Protein AF-A0A7D4SME4-F1 (afdb_monomer)

Sequence (183 aa):
MAEAVVKLSPGTEFLFRQMEKKERQNEEARRLHHESTQDVELDLVEGFFRQIKTQNIFIQTVGINGKAESTILSKAIFSMNKVVKVYYSTSFDEDNTGFIRVRSDNQLQQIVIERMHGYRPQPEVLYQSADQCHIVRWMIKWLMPRIDWRKTKLANLDLYRLFSEKREKDALQKKLEEAEVEG

Radius of gyration: 27.94 Å; Cα contacts (8 Å, |Δi|>4): 246; chains: 1; bounding box: 88×39×72 Å

Foldseek 3Di:
DDDPPPDDDPVRVVVVVVVVVVVVVVVVVVVVVVLLPDAQDQCLVVVVLVQQLPWQWWFFAQDQVRDTDTHGQVVQWDDDDQKIWGWRYDHPAQQATKIWIWHQDSNVCKIWIFIFHGDVGDTDTPDIGSDSVVVVVVVCVVRVVGTPPVRDDLVRTPVSVVVVVVVVVVVVVVVVVVVVVVD

pLDDT: mean 86.54, std 10.98, range [42.41, 97.56]

Nearest PDB structures (foldseek):
  4xrt-assembly1_A  TM=2.319E-01  e=8.006E-02  Streptomyces steffisburgensis
  2gop-assembly1_B  TM=4.507E-01  e=6.980E+00  Pyrococcus furiosus

Mean predicted aligned error: 10.83 Å

Secondary structure (DSSP, 8-state):
---------HHHHHHHHHHHHHHHHHHHHHHHHHHHT-----HHHHHHHHHHHTS--EEEEE-TTSSEEEEEHHHHEEEETTEEEEEEE--SSGGG-EEEEEEEETTTTEEEEEEEESSSPPPEEEEEES-HHHHHHHHHHHHGGGB-TTT--GGG-HHHHHHHHHHHHHHHHHHHHHHHH--

Solvent-accessible surface area (backbone atoms only — not comparable to full-atom values): 10081 Å² total; per-residue (Å²): 135,83,82,80,81,78,80,73,51,74,68,54,52,50,50,49,54,53,47,55,53,48,47,52,53,50,52,52,51,48,50,57,47,53,69,48,58,53,77,54,84,51,65,67,47,52,49,52,52,56,57,56,35,77,35,70,40,27,27,55,24,33,34,68,85,71,42,85,34,80,41,50,35,53,78,33,51,47,76,58,93,74,33,39,35,41,54,46,25,48,41,90,49,53,64,63,23,27,32,40,38,38,32,59,34,45,89,75,58,23,36,38,33,25,42,36,52,26,63,87,43,67,76,42,79,76,48,72,39,72,46,52,68,58,51,45,53,51,50,50,64,65,45,59,85,32,46,32,65,89,76,29,49,67,94,68,24,68,68,50,52,57,50,51,55,50,53,52,50,55,54,51,51,51,54,51,55,55,53,64,73,76,105

Structure (mmCIF, N/CA/C/O backbone):
data_AF-A0A7D4SME4-F1
#
_entry.id   AF-A0A7D4SME4-F1
#
loop_
_atom_site.group_PDB
_atom_site.id
_atom_site.type_symbol
_atom_site.label_atom_id
_atom_site.label_alt_id
_atom_site.label_comp_id
_atom_site.label_asym_id
_atom_site.label_entity_id
_atom_site.label_seq_id
_atom_site.pdbx_PDB_ins_code
_atom_site.Cartn_x
_atom_site.Cartn_y
_atom_site.Cartn_z
_atom_site.occupancy
_atom_site.B_iso_or_equiv
_atom_site.auth_seq_id
_atom_site.auth_comp_id
_atom_site.auth_asym_id
_atom_site.auth_atom_id
_atom_site.pdbx_PDB_model_num
ATOM 1 N N . MET A 1 1 ? -51.842 19.893 50.224 1.00 42.41 1 MET A N 1
ATOM 2 C CA . MET A 1 1 ? -52.130 19.143 48.984 1.00 42.41 1 MET A CA 1
ATOM 3 C C . MET A 1 1 ? -51.370 17.835 49.087 1.00 42.41 1 MET A C 1
ATOM 5 O O . MET A 1 1 ? -50.157 17.888 49.207 1.00 42.41 1 MET A O 1
ATOM 9 N N . ALA A 1 2 ? -52.071 16.708 49.212 1.00 45.81 2 ALA A N 1
ATOM 10 C CA . ALA A 1 2 ? -51.450 15.396 49.380 1.00 45.81 2 ALA A CA 1
ATOM 11 C C . ALA A 1 2 ? -51.223 14.767 47.999 1.00 45.81 2 ALA A C 1
ATOM 13 O O . ALA A 1 2 ? -52.181 14.606 47.244 1.00 45.81 2 ALA A O 1
ATOM 14 N N . GLU A 1 3 ? -49.971 14.450 47.668 1.00 48.72 3 GLU A N 1
ATOM 15 C CA . GLU A 1 3 ? -49.633 13.646 46.493 1.00 48.72 3 GLU A CA 1
ATOM 16 C C . GLU A 1 3 ? -50.279 12.264 46.629 1.00 48.72 3 GLU A C 1
ATOM 18 O O . GLU A 1 3 ? -50.087 11.556 47.620 1.00 48.72 3 GLU A O 1
ATOM 23 N N . ALA A 1 4 ? -51.087 11.887 45.641 1.00 55.00 4 ALA A N 1
ATOM 24 C CA . ALA A 1 4 ? -51.657 10.555 45.572 1.00 55.00 4 ALA A CA 1
ATOM 25 C C . ALA A 1 4 ? -50.526 9.551 45.314 1.00 55.00 4 ALA A C 1
ATOM 27 O O . ALA A 1 4 ? -49.969 9.497 44.219 1.00 55.00 4 ALA A O 1
ATOM 28 N N . VAL A 1 5 ? 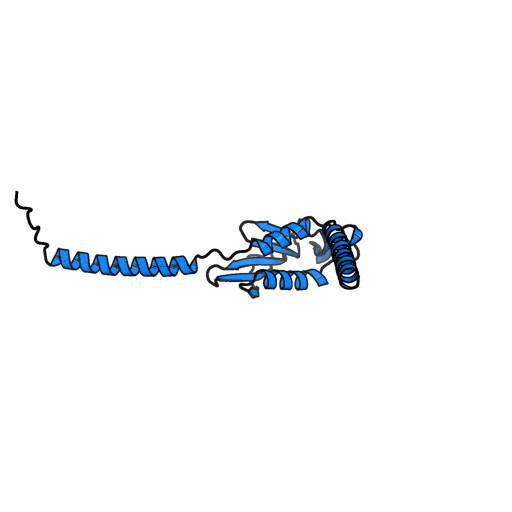-50.192 8.746 46.324 1.00 60.09 5 VAL A N 1
ATOM 29 C CA . VAL A 1 5 ? -49.279 7.609 46.176 1.00 60.09 5 VAL A CA 1
ATOM 30 C C . VAL A 1 5 ? -49.968 6.581 45.281 1.00 60.09 5 VAL A C 1
ATOM 32 O O . VAL A 1 5 ? -50.833 5.823 45.724 1.00 60.09 5 VAL A O 1
ATOM 35 N N . VAL A 1 6 ? -49.619 6.586 43.995 1.00 68.31 6 VAL A N 1
ATOM 36 C CA . VAL A 1 6 ? -50.105 5.605 43.023 1.00 68.31 6 VAL A CA 1
ATOM 37 C C . VAL A 1 6 ? -49.554 4.237 43.427 1.00 68.31 6 VAL A C 1
ATOM 39 O O . VAL A 1 6 ? -48.372 3.953 43.250 1.00 68.31 6 VAL A O 1
ATOM 42 N N . LYS A 1 7 ? -50.407 3.383 44.003 1.00 74.06 7 LYS A N 1
ATOM 43 C CA . LYS A 1 7 ? -50.057 1.984 44.272 1.00 74.06 7 LYS A CA 1
ATOM 44 C C . LYS A 1 7 ? -49.997 1.227 42.950 1.00 74.06 7 LYS A C 1
ATOM 46 O O . LYS A 1 7 ? -51.021 1.020 42.300 1.00 74.06 7 LYS A O 1
ATOM 51 N N . LEU A 1 8 ? -48.793 0.818 42.568 1.00 76.12 8 LEU A N 1
ATOM 52 C CA . LEU A 1 8 ? -48.568 -0.051 41.422 1.00 76.12 8 LEU A CA 1
ATOM 53 C C . LEU A 1 8 ? -49.175 -1.430 41.689 1.00 76.12 8 LEU A C 1
ATOM 55 O O . LEU A 1 8 ? -49.107 -1.957 42.800 1.00 76.12 8 LEU A O 1
ATOM 59 N N . SER A 1 9 ? -49.794 -2.015 40.665 1.00 85.94 9 SER A N 1
ATOM 60 C CA . SER A 1 9 ? -50.261 -3.395 40.764 1.00 85.94 9 SER A CA 1
ATOM 61 C C . SER A 1 9 ? -49.060 -4.355 40.719 1.00 85.94 9 SER A C 1
ATOM 63 O O . SER A 1 9 ? -48.069 -4.045 40.050 1.00 85.94 9 SER A O 1
ATOM 65 N N . PRO A 1 10 ? -49.145 -5.552 41.330 1.00 84.69 10 PRO A N 1
ATOM 66 C CA . PRO A 1 10 ? -48.073 -6.549 41.262 1.00 84.69 10 PRO A CA 1
ATOM 67 C C . PRO A 1 10 ? -47.665 -6.919 39.825 1.00 84.69 10 PRO A C 1
ATOM 69 O O . PRO A 1 10 ? -46.494 -7.171 39.550 1.00 84.69 10 PRO A O 1
ATOM 72 N N . GLY A 1 11 ? -48.616 -6.912 38.882 1.00 83.62 11 GLY A N 1
ATOM 73 C CA . GLY A 1 11 ? -48.333 -7.143 37.462 1.00 83.62 11 GLY A CA 1
ATOM 74 C C . GLY A 1 11 ? -47.537 -6.003 36.822 1.00 83.62 11 GLY A C 1
ATOM 75 O O . GLY A 1 11 ? -46.657 -6.247 35.999 1.00 83.62 11 GLY A O 1
ATOM 76 N N . THR A 1 12 ? -47.795 -4.763 37.243 1.00 81.31 12 THR A N 1
ATOM 77 C CA . THR A 1 12 ? -47.055 -3.579 36.790 1.00 81.31 12 THR A CA 1
ATOM 78 C C . THR A 1 12 ? -45.627 -3.578 37.341 1.00 81.31 12 THR A C 1
ATOM 80 O O . THR A 1 12 ? -44.687 -3.326 36.594 1.00 81.31 12 THR A O 1
ATOM 83 N N . GLU A 1 13 ? -45.437 -3.940 38.612 1.00 85.12 13 GLU A N 1
ATOM 84 C CA . GLU A 1 13 ? -44.098 -4.109 39.196 1.00 85.12 13 GLU A CA 1
ATOM 85 C C . GLU A 1 13 ? -43.304 -5.224 38.503 1.00 85.12 13 GLU A C 1
ATOM 87 O O . GLU A 1 13 ? -42.116 -5.064 38.219 1.00 85.12 13 GLU A O 1
ATOM 92 N N . PHE A 1 14 ? -43.952 -6.350 38.188 1.00 85.06 14 PHE A N 1
ATOM 93 C CA . PHE A 1 14 ? -43.312 -7.443 37.459 1.00 85.06 14 PHE A CA 1
ATOM 94 C C . PHE A 1 14 ? -42.886 -7.023 36.047 1.00 85.06 14 PHE A C 1
ATOM 96 O O . PHE A 1 14 ? -41.764 -7.322 35.632 1.00 85.06 14 PHE A O 1
ATOM 103 N N . LEU A 1 15 ? -43.747 -6.295 35.329 1.00 85.44 15 LEU A N 1
ATOM 104 C CA . LEU A 1 15 ? -43.426 -5.739 34.015 1.00 85.44 15 LEU A CA 1
ATOM 105 C C . LEU A 1 15 ? -42.213 -4.805 34.090 1.00 85.44 15 LEU A C 1
ATOM 107 O O . LEU A 1 15 ? -41.278 -4.974 33.309 1.00 85.44 15 LEU A O 1
ATOM 111 N N . PHE A 1 16 ? -42.186 -3.876 35.049 1.00 91.94 16 PHE A N 1
ATOM 112 C CA . PHE A 1 16 ? -41.059 -2.956 35.205 1.00 91.94 16 PHE A CA 1
ATOM 113 C C . PHE A 1 16 ? -39.757 -3.681 35.548 1.00 91.94 16 PHE A C 1
ATOM 115 O O . PHE A 1 16 ? -38.735 -3.396 34.932 1.00 91.94 16 PHE A O 1
ATOM 122 N N . ARG A 1 17 ? -39.785 -4.711 36.403 1.00 88.81 17 ARG A N 1
ATOM 123 C CA . ARG A 1 17 ? -38.593 -5.540 36.662 1.00 88.81 17 ARG A CA 1
ATOM 124 C C . ARG A 1 17 ? -38.081 -6.257 35.410 1.00 88.81 17 ARG A C 1
ATOM 126 O O . ARG A 1 17 ? -36.870 -6.387 35.229 1.00 88.81 17 ARG A O 1
ATOM 133 N N . GLN A 1 18 ? -38.974 -6.735 34.540 1.00 87.44 18 GLN A N 1
ATOM 134 C CA . GLN A 1 18 ? -38.570 -7.336 33.263 1.00 87.44 18 GLN A CA 1
ATOM 135 C C . GLN A 1 18 ? -37.999 -6.291 32.302 1.00 87.44 18 GLN A C 1
ATOM 137 O O . GLN A 1 18 ? -37.003 -6.563 31.631 1.00 87.44 18 GLN A O 1
ATOM 142 N N . MET A 1 19 ? -38.583 -5.092 32.268 1.00 86.75 19 MET A N 1
ATOM 143 C CA . MET A 1 19 ? -38.074 -3.975 31.475 1.00 86.75 19 MET A CA 1
ATOM 144 C C . MET A 1 19 ? -36.683 -3.538 31.938 1.00 86.75 19 MET A C 1
ATOM 146 O O . MET A 1 19 ? -35.786 -3.484 31.108 1.00 86.75 19 MET A O 1
ATOM 150 N N . GLU A 1 20 ? -36.458 -3.343 33.239 1.00 92.75 20 GLU A N 1
ATOM 151 C CA . GLU A 1 20 ? -35.143 -3.003 33.809 1.00 92.75 20 GLU A CA 1
ATOM 152 C C . GLU A 1 20 ? -34.086 -4.077 33.523 1.00 92.75 20 GLU A C 1
ATOM 154 O O . GLU A 1 20 ? -32.909 -3.786 33.292 1.00 92.75 20 GLU A O 1
ATOM 159 N N . LYS A 1 21 ? -34.483 -5.356 33.556 1.00 90.88 21 LYS A N 1
ATOM 160 C CA . LYS A 1 21 ? -33.596 -6.461 33.180 1.00 90.88 21 LYS A CA 1
ATOM 161 C C . LYS A 1 21 ? -33.244 -6.388 31.696 1.00 90.88 21 LYS A C 1
ATOM 163 O O . LYS A 1 21 ? -32.094 -6.629 31.333 1.00 90.88 21 LYS A O 1
ATOM 168 N N . LYS A 1 22 ? -34.215 -6.070 30.837 1.00 88.88 22 LYS A N 1
ATOM 169 C CA . LYS A 1 22 ? -34.001 -6.002 29.390 1.00 88.88 22 LYS A CA 1
ATOM 170 C C . LYS A 1 22 ? -33.222 -4.759 28.966 1.00 88.88 22 LYS A C 1
ATOM 172 O O . LYS A 1 22 ? -32.403 -4.847 28.058 1.00 88.88 22 LYS A O 1
ATOM 177 N N . GLU A 1 23 ? -33.430 -3.642 29.649 1.00 90.25 23 GLU A N 1
ATOM 178 C CA . GLU A 1 23 ? -32.662 -2.411 29.495 1.00 90.25 23 GLU A CA 1
ATOM 179 C C . GLU A 1 23 ? -31.192 -2.637 29.842 1.00 90.25 23 GLU A C 1
ATOM 181 O O . GLU A 1 23 ? -30.346 -2.384 28.991 1.00 90.25 23 GLU A O 1
ATOM 186 N N . ARG A 1 24 ? -30.888 -3.250 30.998 1.00 90.88 24 ARG A N 1
ATOM 187 C CA . ARG A 1 24 ? -29.508 -3.624 31.359 1.00 90.88 24 ARG A CA 1
ATOM 188 C C . ARG A 1 24 ? -28.846 -4.522 30.320 1.00 90.88 24 ARG A C 1
ATOM 190 O O . ARG A 1 24 ? -27.718 -4.265 29.921 1.00 90.88 24 ARG A O 1
ATOM 197 N N . GLN A 1 25 ? -29.557 -5.542 29.836 1.00 87.88 25 GLN A N 1
ATOM 198 C CA . GLN A 1 25 ? -29.048 -6.407 28.764 1.00 87.88 25 GLN A CA 1
ATOM 199 C C . GLN A 1 25 ? -28.775 -5.628 27.471 1.00 87.88 25 GLN A C 1
ATOM 201 O O . GLN A 1 25 ? -27.794 -5.899 26.784 1.00 87.88 25 GLN A O 1
ATOM 206 N N . ASN A 1 26 ? -29.636 -4.668 27.129 1.00 84.19 26 ASN A N 1
ATOM 207 C CA . ASN A 1 26 ? -29.456 -3.828 25.951 1.00 84.19 26 ASN A CA 1
ATOM 208 C C . ASN A 1 26 ? -28.305 -2.830 26.127 1.00 84.19 26 ASN A C 1
ATOM 210 O O . ASN A 1 26 ? -27.577 -2.596 25.169 1.00 84.19 26 ASN A O 1
ATOM 214 N N . GLU A 1 27 ? -28.121 -2.246 27.310 1.00 86.31 27 GLU A N 1
ATOM 215 C CA . GLU A 1 27 ? -26.982 -1.374 27.616 1.00 86.31 27 GLU A CA 1
ATOM 216 C C . GLU A 1 27 ? -25.661 -2.132 27.580 1.00 86.31 27 GLU A C 1
ATOM 218 O O . GLU A 1 27 ? -24.706 -1.656 26.974 1.00 86.31 27 GLU A O 1
ATOM 223 N N . GLU A 1 28 ? -25.611 -3.329 28.160 1.00 82.56 28 GLU A N 1
ATOM 224 C CA . GLU A 1 28 ? -24.423 -4.181 28.149 1.00 82.56 28 GLU A CA 1
ATOM 225 C C . GLU A 1 28 ? -24.083 -4.636 26.722 1.00 82.56 28 GLU A C 1
ATOM 227 O O . GLU A 1 28 ? -22.941 -4.501 26.282 1.00 82.56 28 GLU A O 1
ATOM 232 N N . ALA A 1 29 ? -25.091 -5.046 25.943 1.00 75.81 29 ALA A N 1
ATOM 233 C CA . ALA A 1 29 ? -24.927 -5.348 24.524 1.00 75.81 29 ALA A CA 1
ATOM 234 C C . ALA A 1 29 ? -24.464 -4.122 23.720 1.00 75.81 29 ALA A C 1
ATOM 236 O O . ALA A 1 29 ? -23.601 -4.254 22.858 1.00 75.81 29 ALA A O 1
ATOM 237 N N . ARG A 1 30 ? -24.987 -2.922 24.007 1.00 75.75 30 ARG A N 1
ATOM 238 C CA . ARG A 1 30 ? -24.548 -1.670 23.366 1.00 75.75 30 ARG A CA 1
ATOM 239 C C . ARG A 1 30 ? -23.115 -1.311 23.736 1.00 75.75 30 ARG A C 1
ATOM 241 O O . ARG A 1 30 ? -22.386 -0.878 22.854 1.00 75.75 30 ARG A O 1
ATOM 248 N N . ARG A 1 31 ? -22.700 -1.504 24.991 1.00 74.38 31 ARG A N 1
ATOM 249 C CA . ARG A 1 31 ? -21.323 -1.264 25.453 1.00 74.38 31 ARG A CA 1
ATOM 250 C C . ARG A 1 31 ? -20.326 -2.178 24.749 1.00 74.38 31 ARG A C 1
ATOM 252 O O . ARG A 1 31 ? -19.383 -1.680 24.144 1.00 74.38 31 ARG A O 1
ATOM 259 N N . LEU A 1 32 ? -20.599 -3.483 24.744 1.00 65.62 32 LEU A N 1
ATOM 260 C CA . LEU A 1 32 ? -19.788 -4.476 24.032 1.00 65.62 32 LEU A CA 1
ATOM 261 C C . LEU A 1 32 ? -19.752 -4.192 22.527 1.00 65.62 32 LEU A C 1
ATOM 263 O O . LEU A 1 32 ? -18.705 -4.300 21.890 1.00 65.62 32 LEU A O 1
ATOM 267 N N . HIS A 1 33 ? -20.882 -3.771 21.952 1.00 60.28 33 HIS A N 1
ATOM 268 C CA . HIS A 1 33 ? -20.921 -3.396 20.548 1.00 60.28 33 HIS A CA 1
ATOM 269 C C . HIS A 1 33 ? -20.086 -2.138 20.278 1.00 60.28 33 HIS A C 1
ATOM 271 O O . HIS A 1 33 ? -19.343 -2.126 19.303 1.00 60.28 33 HIS A O 1
ATOM 277 N N . HIS A 1 34 ? -20.133 -1.137 21.162 1.00 58.47 34 HIS A N 1
ATOM 278 C CA . HIS A 1 34 ? -19.366 0.101 21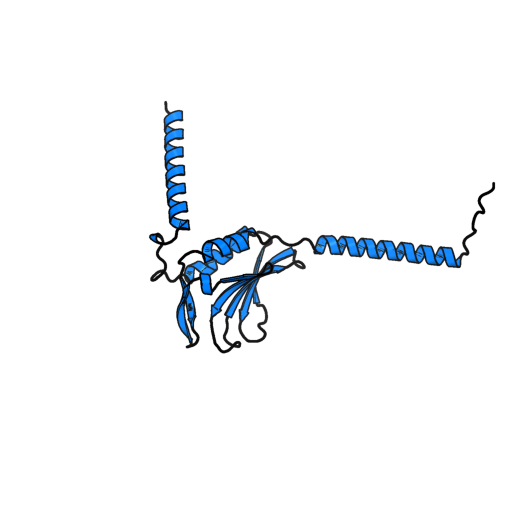.037 1.00 58.47 34 HIS A CA 1
ATOM 279 C C . HIS A 1 34 ? -17.851 -0.148 21.072 1.00 58.47 34 HIS A C 1
ATOM 281 O O . HIS A 1 34 ? -17.130 0.388 20.230 1.00 58.47 34 HIS A O 1
ATOM 287 N N . GLU A 1 35 ? -17.389 -1.029 21.964 1.00 56.47 35 GLU A N 1
ATOM 288 C CA . GLU A 1 35 ? -15.992 -1.484 22.037 1.00 56.47 35 GLU A CA 1
ATOM 289 C C . GLU A 1 35 ? -15.566 -2.259 20.774 1.00 56.47 35 GLU A C 1
ATOM 291 O O . GLU A 1 35 ? -14.459 -2.067 20.282 1.00 56.47 35 GLU A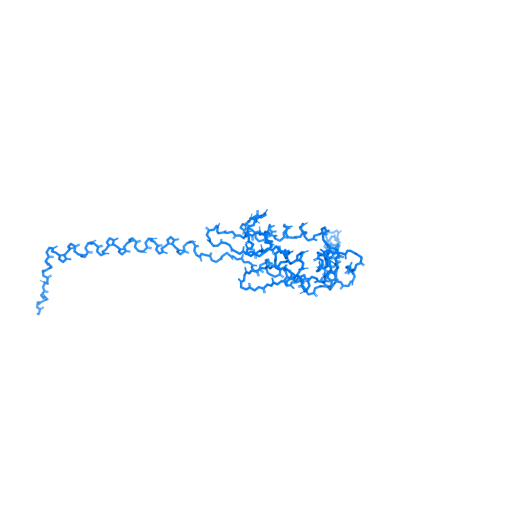 O 1
ATOM 296 N N . SER A 1 36 ? -16.461 -3.056 20.175 1.00 55.25 36 SER A N 1
ATOM 297 C CA . SER A 1 36 ? -16.208 -3.763 18.902 1.00 55.25 36 SER A CA 1
ATOM 298 C C . SER A 1 36 ? -16.278 -2.883 17.639 1.00 55.25 36 SER A C 1
ATOM 300 O O . SER A 1 36 ? -15.914 -3.331 16.553 1.00 55.25 36 SER A O 1
ATOM 302 N N . THR A 1 37 ? -16.771 -1.644 17.749 1.00 56.91 37 THR A N 1
ATOM 303 C CA . THR A 1 37 ? -16.932 -0.697 16.624 1.00 56.91 37 THR A CA 1
ATOM 304 C C . THR A 1 37 ? -15.914 0.435 16.619 1.00 56.91 37 THR A C 1
ATOM 306 O O . THR A 1 37 ? -16.091 1.387 15.859 1.00 56.91 37 THR A O 1
ATOM 309 N N . GLN A 1 38 ? -14.850 0.369 17.427 1.00 64.38 38 GLN A N 1
ATOM 310 C CA . GLN A 1 38 ? -13.747 1.303 17.217 1.00 64.38 38 GLN A CA 1
ATOM 311 C C . GLN A 1 38 ? -13.211 1.116 15.794 1.00 64.38 38 GLN A C 1
ATOM 313 O O . GLN A 1 38 ? -12.865 0.009 15.373 1.00 64.38 38 GLN A O 1
ATOM 318 N N . ASP A 1 39 ? -13.251 2.208 15.033 1.00 71.94 39 ASP A N 1
ATOM 319 C CA . ASP A 1 39 ? -12.781 2.258 13.659 1.00 71.94 39 ASP A CA 1
ATOM 320 C C . ASP A 1 39 ? -11.266 2.045 13.680 1.00 71.94 39 ASP A C 1
ATOM 322 O O . ASP A 1 39 ? -10.523 2.880 14.195 1.00 71.94 39 ASP A O 1
ATOM 326 N N . VAL A 1 40 ? -10.802 0.926 13.124 1.00 80.00 40 VAL A N 1
ATOM 327 C CA . VAL A 1 40 ? -9.364 0.658 13.024 1.00 80.00 40 VAL A CA 1
ATOM 328 C C . VAL A 1 40 ? -8.743 1.696 12.087 1.00 80.00 40 VAL A C 1
ATOM 330 O O . VAL A 1 40 ? -9.148 1.823 10.925 1.00 80.00 40 VAL A O 1
ATOM 333 N N . GLU A 1 41 ? -7.767 2.447 12.592 1.00 87.31 41 GLU A N 1
ATOM 334 C CA . GLU A 1 41 ? -7.088 3.491 11.829 1.00 87.31 41 GLU A CA 1
ATOM 335 C C . GLU A 1 41 ? -6.310 2.903 10.642 1.00 87.31 41 GLU A C 1
ATOM 337 O O . GLU A 1 41 ? -5.573 1.925 10.777 1.00 87.31 41 GLU A O 1
ATOM 342 N N . LEU A 1 42 ? -6.449 3.532 9.471 1.00 91.06 42 LEU A N 1
ATOM 343 C CA . LEU A 1 42 ? -5.752 3.140 8.238 1.00 91.06 42 LEU A CA 1
ATOM 344 C C . LEU A 1 42 ? -4.992 4.311 7.589 1.00 91.06 42 LEU A C 1
ATOM 346 O O . LEU A 1 42 ? -4.404 4.161 6.518 1.00 91.06 42 LEU A O 1
ATOM 350 N N . ASP A 1 43 ? -4.982 5.479 8.227 1.00 91.56 43 ASP A N 1
ATOM 351 C CA . ASP A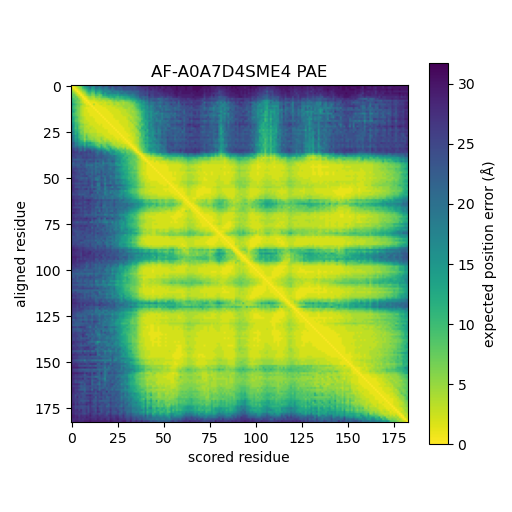 1 43 ? -4.521 6.738 7.639 1.00 91.56 43 ASP A CA 1
ATOM 352 C C . ASP A 1 43 ? -3.043 6.713 7.230 1.00 91.56 43 ASP A C 1
ATOM 354 O O . ASP A 1 43 ? -2.676 7.256 6.185 1.00 91.56 43 ASP A O 1
ATOM 358 N N . LEU A 1 44 ? -2.184 6.040 8.001 1.00 92.62 44 LEU A N 1
ATOM 359 C CA . LEU A 1 44 ? -0.765 5.892 7.673 1.00 92.62 44 LEU A CA 1
ATOM 360 C C . LEU A 1 44 ? -0.587 4.992 6.447 1.00 92.62 44 LEU A C 1
ATOM 362 O O . LEU A 1 44 ? 0.221 5.294 5.566 1.00 92.62 44 LEU A O 1
ATOM 366 N N . VAL A 1 45 ? -1.361 3.908 6.358 1.00 93.88 45 VAL A N 1
ATOM 367 C CA . VAL A 1 45 ? -1.335 2.996 5.207 1.00 93.88 45 VAL A CA 1
ATOM 368 C C . VAL A 1 45 ? -1.851 3.711 3.956 1.00 93.88 45 VAL A C 1
ATOM 370 O O . VAL A 1 45 ? -1.197 3.681 2.911 1.00 93.88 45 VAL A O 1
ATOM 373 N N . GLU A 1 46 ? -2.985 4.406 4.049 1.00 94.12 46 GLU A N 1
ATOM 374 C CA . GLU A 1 46 ? -3.529 5.194 2.942 1.00 94.12 46 GLU A CA 1
ATOM 375 C C . GLU A 1 46 ? -2.582 6.316 2.512 1.00 94.12 46 GLU A C 1
ATOM 377 O O . GLU A 1 46 ? -2.380 6.526 1.313 1.00 94.12 46 GLU A O 1
ATOM 382 N N . GLY A 1 47 ? -1.989 7.025 3.475 1.00 92.75 47 GLY A N 1
ATOM 383 C CA . GLY A 1 47 ? -1.014 8.085 3.247 1.00 92.75 47 GLY A CA 1
ATOM 384 C C . GLY A 1 47 ? 0.210 7.572 2.496 1.00 92.75 47 GLY A C 1
ATOM 385 O O . GLY A 1 47 ? 0.599 8.162 1.485 1.00 92.75 47 GLY A O 1
ATOM 386 N N . PHE A 1 48 ? 0.751 6.424 2.912 1.00 94.31 48 PHE A N 1
ATOM 387 C CA . PHE A 1 48 ? 1.832 5.739 2.206 1.00 94.31 48 PHE A CA 1
ATOM 388 C C . PHE A 1 48 ? 1.454 5.441 0.749 1.00 94.31 48 PHE A C 1
ATOM 390 O O . PHE A 1 48 ? 2.172 5.845 -0.168 1.00 94.31 48 PHE A O 1
ATOM 397 N N . PHE A 1 49 ? 0.302 4.800 0.510 1.00 94.12 49 PHE A N 1
ATOM 398 C CA . PHE A 1 49 ? -0.136 4.484 -0.851 1.00 94.12 49 PHE A CA 1
ATOM 399 C C . PHE A 1 49 ? -0.386 5.733 -1.693 1.00 94.12 49 PHE A C 1
ATOM 401 O O . PHE A 1 49 ? -0.018 5.756 -2.866 1.00 94.12 49 PHE A O 1
ATOM 408 N N . ARG A 1 50 ? -0.956 6.789 -1.108 1.00 92.12 50 ARG A N 1
ATOM 409 C CA . ARG A 1 50 ? -1.176 8.074 -1.780 1.00 92.12 50 ARG A CA 1
ATOM 410 C C . ARG A 1 50 ? 0.142 8.703 -2.219 1.00 92.12 50 ARG A C 1
ATOM 412 O O . ARG A 1 50 ? 0.230 9.157 -3.354 1.00 92.12 50 ARG A O 1
ATOM 419 N N . GLN A 1 51 ? 1.158 8.687 -1.359 1.00 92.12 51 GLN A N 1
ATOM 420 C CA . GLN A 1 51 ? 2.482 9.229 -1.663 1.00 92.12 51 GLN A CA 1
ATOM 421 C C . GLN A 1 51 ? 3.184 8.444 -2.772 1.00 92.12 51 GLN A C 1
ATOM 423 O O . GLN A 1 51 ? 3.649 9.041 -3.735 1.00 92.12 51 GLN A O 1
ATOM 428 N N . ILE A 1 52 ? 3.234 7.111 -2.695 1.00 91.94 52 ILE A N 1
ATOM 429 C CA . ILE A 1 52 ? 3.920 6.322 -3.733 1.00 91.94 52 ILE A CA 1
ATOM 430 C C . ILE A 1 52 ? 3.151 6.316 -5.062 1.00 91.94 52 ILE A C 1
ATOM 432 O O . ILE A 1 52 ? 3.766 6.213 -6.121 1.00 91.94 52 ILE A O 1
ATOM 436 N N . LYS A 1 53 ? 1.818 6.468 -5.031 1.00 91.00 53 LYS A N 1
ATOM 437 C CA . LYS A 1 53 ? 0.959 6.527 -6.224 1.00 91.00 53 LYS A CA 1
ATOM 438 C C . LYS A 1 53 ? 1.272 7.733 -7.113 1.00 91.00 53 LYS A C 1
ATOM 440 O O . LYS A 1 53 ? 1.076 7.640 -8.322 1.00 91.00 53 LYS A O 1
ATOM 445 N N . THR A 1 54 ? 1.743 8.847 -6.549 1.00 91.25 54 THR A N 1
ATOM 446 C CA . THR A 1 54 ? 2.117 10.042 -7.329 1.00 91.25 54 THR A CA 1
ATOM 447 C C . THR A 1 54 ? 3.496 9.931 -7.971 1.00 91.25 54 THR A C 1
ATOM 449 O O . THR A 1 54 ? 3.849 10.765 -8.797 1.00 91.25 54 THR A O 1
ATOM 452 N N . GLN A 1 55 ? 4.278 8.911 -7.613 1.00 91.31 55 GLN A N 1
ATOM 453 C CA . GLN A 1 55 ? 5.624 8.723 -8.133 1.00 91.31 55 GLN A CA 1
ATOM 454 C C . GLN A 1 55 ? 5.619 7.926 -9.441 1.00 91.31 55 GLN A C 1
ATOM 456 O O . GLN A 1 55 ? 4.773 7.058 -9.669 1.00 91.31 55 GLN A O 1
ATOM 461 N N . ASN A 1 56 ? 6.638 8.153 -10.272 1.00 93.50 56 ASN A N 1
ATOM 462 C CA . ASN A 1 56 ? 6.884 7.395 -11.503 1.00 93.50 56 ASN A CA 1
ATOM 463 C C . ASN A 1 56 ? 7.484 6.004 -11.219 1.00 93.50 56 ASN A C 1
ATOM 465 O O . ASN A 1 56 ? 8.546 5.643 -11.729 1.00 93.50 56 ASN A O 1
ATOM 469 N N . ILE A 1 57 ? 6.807 5.227 -10.372 1.00 93.12 57 ILE A N 1
ATOM 470 C CA . ILE A 1 57 ? 7.156 3.845 -10.041 1.00 93.12 57 ILE A CA 1
ATOM 471 C C . ILE A 1 57 ? 6.387 2.921 -10.982 1.00 93.12 57 ILE A C 1
ATOM 473 O O . ILE A 1 57 ? 5.171 3.037 -11.129 1.00 93.12 57 ILE A O 1
ATOM 477 N N . PHE A 1 58 ? 7.095 1.991 -11.609 1.00 95.31 58 PHE A N 1
ATOM 478 C CA . PHE A 1 58 ? 6.523 0.970 -12.480 1.00 95.31 58 PHE A CA 1
ATOM 479 C C . PHE A 1 58 ? 6.635 -0.392 -11.806 1.00 95.31 58 PHE A C 1
ATOM 481 O O . PHE A 1 58 ? 7.658 -0.693 -11.193 1.00 95.31 58 PHE A O 1
ATOM 488 N N . ILE A 1 59 ? 5.603 -1.219 -11.940 1.00 94.44 59 ILE A N 1
ATOM 489 C CA . ILE A 1 59 ? 5.584 -2.601 -11.466 1.00 94.44 59 ILE A CA 1
ATOM 490 C C . ILE A 1 59 ? 5.302 -3.561 -12.619 1.00 94.44 59 ILE A C 1
ATOM 492 O O . ILE A 1 59 ? 4.595 -3.218 -13.565 1.00 94.44 59 ILE A O 1
ATOM 496 N N . GLN A 1 60 ? 5.850 -4.767 -12.525 1.00 94.25 60 GLN A N 1
ATOM 497 C CA . GLN A 1 60 ? 5.502 -5.877 -13.399 1.00 94.25 60 GLN A CA 1
ATOM 498 C C . GLN A 1 60 ? 4.138 -6.429 -12.980 1.00 94.25 60 GLN A C 1
ATOM 500 O O . GLN A 1 60 ? 3.944 -6.833 -11.829 1.00 94.25 60 GLN A O 1
ATOM 505 N N . THR A 1 61 ? 3.205 -6.446 -13.920 1.00 92.06 61 THR A N 1
ATOM 506 C CA . THR A 1 61 ? 1.878 -7.048 -13.800 1.00 92.06 61 THR A CA 1
ATOM 507 C C . THR A 1 61 ? 1.698 -8.091 -14.896 1.00 92.06 61 THR A C 1
ATOM 509 O O . THR A 1 61 ? 2.454 -8.135 -15.868 1.00 92.06 61 THR A O 1
ATOM 512 N N . VAL A 1 62 ? 0.713 -8.968 -14.736 1.00 88.94 62 VAL A N 1
ATOM 513 C CA . VAL A 1 62 ? 0.263 -9.825 -15.836 1.00 88.94 62 VAL A CA 1
ATOM 514 C C . VAL A 1 62 ? -0.741 -9.025 -16.659 1.00 88.94 62 VAL A C 1
ATOM 516 O O . VAL A 1 62 ? -1.791 -8.637 -16.146 1.00 88.94 62 VAL A O 1
ATOM 519 N N . GLY A 1 63 ? -0.386 -8.743 -17.910 1.00 84.62 63 GLY A N 1
ATOM 520 C CA . GLY A 1 63 ? -1.245 -8.073 -18.874 1.00 84.62 63 GLY A CA 1
ATOM 521 C C . GLY A 1 63 ? -2.371 -8.972 -19.375 1.00 84.62 63 GLY A C 1
ATOM 522 O O . GLY A 1 63 ? -2.399 -10.181 -19.148 1.00 84.62 63 GLY A O 1
ATOM 523 N N . ILE A 1 64 ? -3.280 -8.373 -20.137 1.00 82.81 64 ILE A N 1
ATOM 524 C CA . ILE A 1 64 ? -4.505 -9.010 -20.651 1.00 82.81 64 ILE A CA 1
ATOM 525 C C . ILE A 1 64 ? -4.209 -10.237 -21.528 1.00 82.81 64 ILE A C 1
ATOM 527 O O . ILE A 1 64 ? -4.962 -11.202 -21.578 1.00 82.81 64 ILE A O 1
ATOM 531 N N . ASN A 1 65 ? -3.086 -10.192 -22.231 1.00 83.25 65 ASN A N 1
ATOM 532 C CA . ASN A 1 65 ? -2.559 -11.228 -23.118 1.00 83.25 65 ASN A CA 1
ATOM 533 C C . ASN A 1 65 ? -1.764 -12.322 -22.365 1.00 83.25 65 ASN A C 1
ATOM 535 O O . ASN A 1 65 ? -1.114 -13.149 -23.007 1.00 83.25 65 ASN A O 1
ATOM 539 N N . GLY A 1 66 ? -1.757 -12.301 -21.026 1.00 80.19 66 GLY A N 1
ATOM 540 C CA . GLY A 1 66 ? -1.019 -13.234 -20.170 1.00 80.19 66 GLY A CA 1
ATOM 541 C C . GLY A 1 66 ? 0.491 -12.981 -20.106 1.00 80.19 66 GLY A C 1
ATOM 542 O O . GLY A 1 66 ? 1.218 -13.753 -19.481 1.00 80.19 66 GLY A O 1
ATOM 543 N N . LYS A 1 67 ? 0.994 -11.918 -20.748 1.00 86.75 67 LYS A N 1
ATOM 544 C CA . LYS A 1 67 ? 2.420 -11.566 -20.744 1.00 86.75 67 LYS A CA 1
ATOM 545 C C . LYS A 1 67 ? 2.734 -10.594 -19.614 1.00 86.75 67 LYS A C 1
ATOM 547 O O . LYS A 1 67 ? 1.880 -9.826 -19.186 1.00 86.75 67 LYS A O 1
ATOM 552 N N . ALA A 1 68 ? 3.981 -10.613 -19.146 1.00 88.12 68 ALA A N 1
ATOM 553 C CA . ALA A 1 68 ? 4.452 -9.616 -18.195 1.00 88.12 68 ALA A CA 1
ATOM 554 C C . ALA A 1 68 ? 4.443 -8.226 -18.850 1.00 88.12 68 ALA A C 1
ATOM 556 O O . ALA A 1 68 ? 5.065 -8.017 -19.895 1.00 88.12 68 ALA A O 1
ATOM 557 N N . GLU A 1 69 ? 3.747 -7.287 -18.224 1.00 91.88 69 GLU A N 1
ATOM 558 C CA . GLU A 1 69 ? 3.635 -5.903 -18.654 1.00 91.88 69 GLU A CA 1
ATOM 559 C C . GLU A 1 69 ? 4.080 -4.965 -17.536 1.00 91.88 69 GLU A C 1
ATOM 561 O O . GLU A 1 69 ? 3.918 -5.222 -16.347 1.00 91.88 69 GLU A O 1
ATOM 566 N N . SER A 1 70 ? 4.659 -3.839 -17.934 1.00 93.25 70 SER A N 1
ATOM 567 C CA . SER A 1 70 ? 5.152 -2.837 -16.998 1.00 93.25 70 SER A CA 1
ATOM 568 C C . SER A 1 70 ? 4.116 -1.731 -16.846 1.00 93.25 70 SER A C 1
ATOM 570 O O . SER A 1 70 ? 3.922 -0.915 -17.755 1.00 93.25 70 SER A O 1
ATOM 572 N N . THR A 1 71 ? 3.446 -1.717 -15.697 1.00 94.12 71 THR A N 1
ATOM 573 C CA . THR A 1 71 ? 2.340 -0.815 -15.363 1.00 94.12 71 THR A CA 1
ATOM 574 C C . THR A 1 71 ? 2.802 0.239 -14.367 1.00 94.12 71 THR A C 1
ATOM 576 O O . THR A 1 71 ? 3.436 -0.072 -13.362 1.00 94.12 71 THR A O 1
ATOM 579 N N . ILE A 1 72 ? 2.460 1.504 -14.614 1.00 94.38 72 ILE A N 1
ATOM 580 C CA . ILE A 1 72 ? 2.700 2.567 -13.635 1.00 94.38 72 ILE A CA 1
ATOM 581 C C . ILE A 1 72 ? 1.814 2.358 -12.399 1.00 94.38 72 ILE A C 1
ATOM 583 O O . ILE A 1 72 ? 0.613 2.099 -12.510 1.00 94.38 72 ILE A O 1
ATOM 587 N N . LEU A 1 73 ? 2.404 2.502 -11.215 1.00 93.56 73 LEU A N 1
ATOM 588 C CA . LEU A 1 73 ? 1.758 2.265 -9.927 1.00 93.56 73 LEU A CA 1
ATOM 589 C C . LEU A 1 73 ? 0.488 3.119 -9.747 1.00 93.56 73 LEU A C 1
ATOM 591 O O . LEU A 1 73 ? -0.492 2.668 -9.155 1.00 93.56 73 LEU A O 1
ATOM 595 N N . SER A 1 74 ? 0.463 4.317 -10.342 1.00 93.38 74 SER A N 1
ATOM 596 C CA . SER A 1 74 ? -0.698 5.214 -10.361 1.00 93.38 74 SER A CA 1
ATOM 597 C C . SER A 1 74 ? -1.960 4.603 -10.981 1.00 93.38 74 SER A C 1
ATOM 599 O O . SER A 1 74 ? -3.066 4.955 -10.568 1.00 93.38 74 SER A O 1
ATOM 601 N N . LYS A 1 75 ? -1.801 3.659 -11.919 1.00 92.94 75 LYS A N 1
ATOM 602 C CA . LYS A 1 75 ? -2.896 2.889 -12.532 1.00 92.94 75 LYS A CA 1
ATOM 603 C C . LYS A 1 75 ? -3.200 1.590 -11.786 1.00 92.94 75 LYS A C 1
ATOM 605 O O . LYS A 1 75 ? -4.323 1.108 -11.853 1.00 92.94 75 LYS A O 1
ATOM 610 N N . ALA A 1 76 ? -2.217 1.033 -11.081 1.00 92.06 76 ALA A N 1
ATOM 611 C CA . ALA A 1 76 ? -2.356 -0.228 -10.356 1.00 92.06 76 ALA A CA 1
ATOM 612 C C . ALA A 1 76 ? -2.924 -0.062 -8.937 1.00 92.06 76 ALA A C 1
ATOM 614 O O . ALA A 1 76 ? -3.406 -1.037 -8.364 1.00 92.06 76 ALA A O 1
ATOM 615 N N . ILE A 1 77 ? -2.873 1.144 -8.358 1.00 94.25 77 ILE A N 1
ATOM 616 C CA . ILE A 1 77 ? -3.406 1.424 -7.020 1.00 94.25 77 ILE A CA 1
ATOM 617 C C . ILE A 1 77 ? -4.760 2.120 -7.098 1.00 94.25 77 ILE A C 1
ATOM 619 O O . ILE A 1 77 ? -4.904 3.233 -7.623 1.00 94.25 77 ILE A O 1
ATOM 623 N N . PHE A 1 78 ? -5.722 1.524 -6.411 1.00 92.25 78 PHE A N 1
ATOM 624 C CA . PHE A 1 78 ? -7.017 2.114 -6.129 1.00 92.25 78 PHE A CA 1
ATOM 625 C C . PHE A 1 78 ? -7.212 2.230 -4.619 1.00 92.25 78 PHE A C 1
ATOM 627 O O . PHE A 1 78 ? -6.992 1.261 -3.905 1.00 92.25 78 PHE A O 1
ATOM 634 N N . SER A 1 79 ? -7.611 3.400 -4.129 1.00 89.69 79 SER A N 1
ATOM 635 C CA . SER A 1 79 ? -7.917 3.607 -2.711 1.00 89.69 79 SER A CA 1
ATOM 636 C C . SER A 1 79 ? -9.263 4.308 -2.595 1.00 89.69 79 SER A C 1
ATOM 638 O O . SER A 1 79 ? -9.449 5.358 -3.213 1.00 89.69 79 SER A O 1
ATOM 640 N N . MET A 1 80 ? -10.202 3.704 -1.868 1.00 86.56 80 MET A N 1
ATOM 641 C CA . MET A 1 80 ? -11.513 4.280 -1.569 1.00 86.56 80 MET A CA 1
ATOM 642 C C . MET A 1 80 ? -12.081 3.650 -0.296 1.00 86.56 80 MET A C 1
ATOM 644 O O . MET A 1 80 ? -11.945 2.444 -0.106 1.00 86.56 80 MET A O 1
ATOM 648 N N . ASN A 1 81 ? -12.774 4.442 0.529 1.00 84.00 81 ASN A N 1
ATOM 649 C CA . ASN A 1 81 ? -13.521 3.970 1.702 1.00 84.00 81 ASN A CA 1
ATOM 650 C C . ASN A 1 81 ? -12.686 3.104 2.664 1.00 84.00 81 ASN A C 1
ATOM 652 O O . ASN A 1 81 ? -13.140 2.030 3.051 1.00 84.00 81 ASN A O 1
ATOM 656 N N . LYS A 1 82 ? -11.464 3.530 3.026 1.00 84.38 82 LYS A N 1
ATOM 657 C CA . LYS A 1 82 ? -10.560 2.755 3.901 1.00 84.38 82 LYS A CA 1
ATOM 658 C C . LYS A 1 82 ? -10.204 1.370 3.344 1.00 84.38 82 LYS A C 1
ATOM 660 O O . LYS A 1 82 ? -9.943 0.421 4.082 1.00 84.38 82 LYS A O 1
ATOM 665 N N . VAL A 1 83 ? -10.196 1.239 2.017 1.00 90.69 83 VAL A N 1
ATOM 666 C CA . VAL A 1 83 ? -9.766 0.032 1.312 1.00 90.69 83 VAL A CA 1
ATOM 667 C C . VAL A 1 83 ? -8.780 0.411 0.222 1.00 90.69 83 VAL A C 1
ATOM 669 O O . VAL A 1 83 ? -9.110 1.143 -0.714 1.00 90.69 83 VAL A O 1
ATOM 672 N N . VAL A 1 84 ? -7.584 -0.165 0.298 1.00 95.31 84 VAL A N 1
ATOM 673 C CA . VAL A 1 84 ? -6.569 -0.063 -0.749 1.00 95.31 84 VAL A CA 1
ATOM 674 C C . VAL A 1 84 ? -6.539 -1.358 -1.550 1.00 95.31 84 VAL A C 1
ATOM 676 O O . VAL A 1 84 ? -6.456 -2.448 -0.993 1.00 95.31 84 VAL A O 1
ATOM 679 N N . LYS A 1 85 ? -6.577 -1.248 -2.875 1.00 94.94 85 LYS A N 1
ATOM 680 C CA . LYS A 1 85 ? -6.382 -2.350 -3.815 1.00 94.94 85 LYS A CA 1
ATOM 681 C C . LYS A 1 85 ? -5.136 -2.096 -4.651 1.00 94.94 85 LYS A C 1
ATOM 683 O O . LYS A 1 85 ? -4.969 -1.003 -5.191 1.00 94.94 85 LYS A O 1
ATOM 688 N N . VAL A 1 86 ? -4.296 -3.116 -4.791 1.00 95.56 86 VAL A N 1
ATOM 689 C CA . VAL A 1 86 ? -3.107 -3.095 -5.648 1.00 95.56 86 VAL A CA 1
ATOM 690 C C . VAL A 1 86 ? -3.200 -4.231 -6.658 1.00 95.56 86 VAL A C 1
ATOM 692 O O . VAL A 1 86 ? -3.059 -5.401 -6.299 1.00 95.56 86 VAL A O 1
ATOM 695 N N . TYR A 1 87 ? -3.461 -3.889 -7.917 1.00 93.31 87 TYR A N 1
ATOM 696 C CA . TYR A 1 87 ? -3.605 -4.857 -9.002 1.00 93.31 87 TYR A CA 1
ATOM 697 C C . TYR A 1 87 ? -2.239 -5.388 -9.443 1.00 93.31 87 TYR A C 1
ATOM 699 O O . TYR A 1 87 ? -1.320 -4.615 -9.715 1.00 93.31 87 TYR A O 1
ATOM 707 N N . TYR A 1 88 ? -2.115 -6.714 -9.512 1.00 91.06 88 TYR A N 1
ATOM 708 C CA . TYR A 1 88 ? -0.921 -7.402 -10.020 1.00 91.06 88 TYR A CA 1
ATOM 709 C C . TYR A 1 88 ? -1.209 -8.261 -11.260 1.00 91.06 88 TYR A C 1
ATOM 711 O O . TYR A 1 88 ? -0.276 -8.643 -11.962 1.00 91.06 88 TYR A O 1
ATOM 719 N N . SER A 1 89 ? -2.479 -8.565 -11.533 1.00 87.56 89 SER A N 1
ATOM 720 C CA . SER A 1 89 ? -2.946 -9.213 -12.759 1.00 87.56 89 SER A CA 1
ATOM 721 C C . SER A 1 89 ? -4.156 -8.453 -13.281 1.00 87.56 89 SER A C 1
ATOM 723 O O . SER A 1 89 ? -5.123 -8.253 -12.541 1.00 87.56 89 SER A O 1
ATOM 725 N N . THR A 1 90 ? -4.091 -8.024 -14.536 1.00 80.06 90 THR A N 1
ATOM 726 C CA . THR A 1 90 ? -5.160 -7.312 -15.236 1.00 80.06 90 THR A CA 1
ATOM 727 C C . THR A 1 90 ? -5.611 -8.128 -16.435 1.00 80.06 90 THR A C 1
ATOM 729 O O . THR A 1 90 ? -4.820 -8.379 -17.340 1.00 80.06 90 THR A O 1
ATOM 732 N N . SER A 1 91 ? -6.884 -8.512 -16.458 1.00 79.19 91 SER A N 1
ATOM 733 C CA . SER A 1 91 ? -7.490 -9.275 -17.545 1.00 79.19 91 SER A CA 1
ATOM 734 C C . SER A 1 91 ? -8.847 -8.673 -17.911 1.00 79.19 91 SER A C 1
ATOM 736 O O . SER A 1 91 ? -9.488 -8.042 -17.073 1.00 79.19 91 SER A O 1
ATOM 738 N N . PHE A 1 92 ? -9.281 -8.851 -19.163 1.00 73.38 92 PHE A N 1
ATOM 739 C CA . PHE A 1 92 ? -10.681 -8.600 -19.538 1.00 73.38 92 PHE A CA 1
ATOM 740 C C . PHE A 1 92 ? -11.619 -9.647 -18.942 1.00 73.38 92 PHE A C 1
ATOM 742 O O . PHE A 1 92 ? -12.803 -9.384 -18.763 1.00 73.38 92 PHE A O 1
ATOM 749 N N . ASP A 1 93 ? -11.076 -10.824 -18.651 1.00 76.75 93 ASP A N 1
ATOM 750 C CA . ASP A 1 93 ? -11.771 -11.875 -17.942 1.00 76.75 93 ASP A CA 1
ATOM 751 C C . ASP A 1 93 ? -11.620 -11.655 -16.431 1.00 76.75 93 ASP A C 1
ATOM 753 O O . ASP A 1 93 ? -10.511 -11.709 -15.878 1.00 76.75 93 ASP A O 1
ATOM 757 N N . GLU A 1 94 ? -12.740 -11.380 -15.766 1.00 71.19 94 GLU A N 1
ATOM 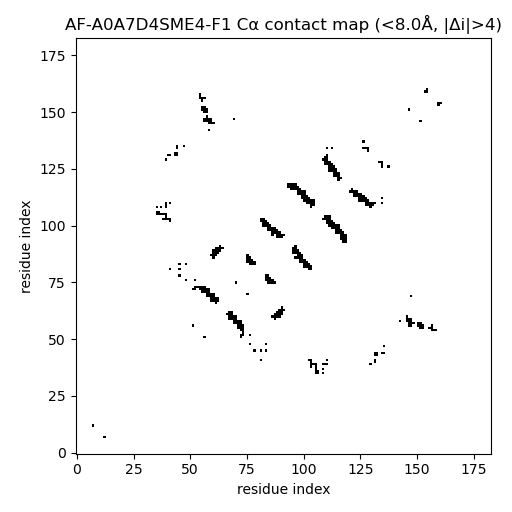758 C CA . GLU A 1 94 ? -12.787 -11.174 -14.319 1.00 71.19 94 GLU A CA 1
ATOM 759 C C . GLU A 1 94 ? -12.287 -12.411 -13.559 1.00 71.19 94 GLU A C 1
ATOM 761 O O . GLU A 1 94 ? -11.671 -12.243 -12.505 1.00 71.19 94 GLU A O 1
ATOM 766 N N . ASP A 1 95 ? -12.415 -13.616 -14.137 1.00 77.62 95 ASP A N 1
ATOM 767 C CA . ASP A 1 95 ? -11.901 -14.880 -13.587 1.00 77.62 95 ASP A CA 1
ATOM 768 C C . ASP A 1 95 ? -10.377 -14.930 -13.448 1.00 77.62 95 ASP A C 1
ATOM 770 O O . ASP A 1 95 ? -9.845 -15.704 -12.654 1.00 77.62 95 ASP A O 1
ATOM 774 N N . ASN A 1 96 ? -9.664 -14.047 -14.143 1.00 77.56 96 ASN A N 1
ATOM 775 C CA . ASN A 1 96 ? -8.204 -14.042 -14.186 1.00 77.56 96 ASN A CA 1
ATOM 776 C C . ASN A 1 96 ? -7.581 -12.763 -13.596 1.00 77.56 96 ASN A C 1
ATOM 778 O O . ASN A 1 96 ? -6.353 -12.606 -13.541 1.00 77.56 96 ASN A O 1
ATOM 782 N N . THR A 1 97 ? -8.411 -11.836 -13.113 1.00 85.69 97 THR A N 1
ATOM 783 C CA . THR A 1 97 ? -7.940 -10.601 -12.476 1.00 85.69 97 THR A CA 1
ATOM 784 C C . THR A 1 97 ? -7.451 -10.882 -11.055 1.00 85.69 97 THR A C 1
ATOM 786 O O . THR A 1 97 ? -8.003 -11.709 -10.329 1.00 85.69 97 THR A O 1
ATOM 789 N N . GLY A 1 98 ? -6.371 -10.218 -10.638 1.00 91.69 98 GLY A N 1
ATOM 790 C CA . GLY A 1 98 ? -5.730 -10.461 -9.347 1.00 91.69 98 GLY A CA 1
ATOM 791 C C . GLY A 1 98 ? -5.253 -9.177 -8.687 1.00 91.69 98 GLY A C 1
ATOM 792 O O . GLY A 1 98 ? -4.529 -8.383 -9.297 1.00 91.69 98 GLY A O 1
ATOM 793 N N . PHE A 1 99 ? -5.637 -8.981 -7.428 1.00 94.06 99 PHE A N 1
ATOM 794 C CA . PHE A 1 99 ? -5.216 -7.829 -6.639 1.00 94.06 99 PHE A CA 1
ATOM 795 C C . PHE A 1 99 ? -4.993 -8.176 -5.170 1.00 94.06 99 PHE A C 1
ATOM 797 O O . PHE A 1 99 ? -5.588 -9.100 -4.620 1.00 94.06 99 PHE A O 1
ATOM 804 N N . ILE A 1 100 ? -4.116 -7.407 -4.531 1.00 96.00 100 ILE A N 1
ATOM 805 C CA . ILE A 1 100 ? -4.003 -7.370 -3.075 1.00 96.00 100 ILE A CA 1
ATOM 806 C C . ILE A 1 100 ? -4.989 -6.340 -2.545 1.00 96.00 100 ILE A C 1
ATOM 808 O O . ILE A 1 100 ? -5.050 -5.228 -3.068 1.00 96.00 100 ILE A O 1
ATOM 812 N N . ARG A 1 101 ? -5.749 -6.699 -1.514 1.00 95.75 101 ARG A N 1
ATOM 813 C CA . ARG A 1 101 ? -6.661 -5.820 -0.787 1.00 95.75 101 ARG A CA 1
ATOM 814 C C . ARG A 1 101 ? -6.116 -5.583 0.614 1.00 95.75 101 ARG A C 1
ATOM 816 O O . ARG A 1 101 ? -5.833 -6.537 1.322 1.00 95.75 101 ARG A O 1
ATOM 823 N N . VAL A 1 102 ? -5.999 -4.323 1.012 1.00 96.88 102 VAL A N 1
ATOM 824 C CA . VAL A 1 102 ? -5.681 -3.903 2.378 1.00 96.88 102 VAL A CA 1
ATOM 825 C C . VAL A 1 102 ? -6.896 -3.169 2.926 1.00 96.88 102 VAL A C 1
ATOM 827 O O . VAL A 1 102 ? -7.377 -2.231 2.289 1.00 96.88 102 VAL A O 1
ATOM 830 N N . ARG A 1 103 ? -7.417 -3.613 4.066 1.00 94.62 103 ARG A N 1
ATOM 831 C CA . ARG A 1 103 ? -8.613 -3.040 4.699 1.00 94.62 103 ARG A CA 1
ATOM 832 C C . ARG A 1 103 ? -8.515 -3.119 6.216 1.00 94.62 103 ARG A C 1
ATOM 834 O O . ARG A 1 103 ? -7.837 -4.005 6.736 1.00 94.62 103 ARG A O 1
ATOM 841 N N . SER A 1 104 ? -9.240 -2.254 6.910 1.00 93.00 104 SER A N 1
ATOM 842 C CA . SER A 1 104 ? -9.574 -2.484 8.313 1.00 93.00 104 SER A CA 1
ATOM 843 C C . SER A 1 104 ? -10.550 -3.659 8.455 1.00 93.00 104 SER A C 1
ATOM 845 O O . SER A 1 104 ? -11.407 -3.915 7.600 1.00 93.00 104 SER A O 1
ATOM 847 N N . ASP A 1 105 ? -10.400 -4.401 9.541 1.00 90.31 105 ASP A N 1
ATOM 848 C CA . ASP A 1 105 ? -11.329 -5.420 9.997 1.00 90.31 105 ASP A CA 1
ATOM 849 C C . ASP A 1 105 ? -11.768 -5.072 11.417 1.00 90.31 105 ASP A C 1
ATOM 851 O O . ASP A 1 105 ? -11.018 -5.239 12.378 1.00 90.31 105 ASP A O 1
ATOM 855 N N . ASN A 1 106 ? -12.989 -4.552 11.533 1.00 85.62 106 ASN A N 1
ATOM 856 C CA . ASN A 1 106 ? -13.531 -4.090 12.808 1.00 85.62 106 ASN A CA 1
ATOM 857 C C . ASN A 1 106 ? -13.881 -5.260 13.741 1.00 85.62 106 ASN A C 1
ATOM 859 O O . ASN A 1 106 ? -13.880 -5.083 14.954 1.00 85.62 106 ASN A O 1
ATOM 863 N N . GLN A 1 107 ? -14.139 -6.461 13.208 1.00 85.19 107 GLN A N 1
ATOM 864 C CA . GLN A 1 107 ? -14.399 -7.634 14.048 1.00 85.19 107 GLN A CA 1
ATOM 865 C C . GLN A 1 107 ? -13.109 -8.129 14.700 1.00 85.19 107 GLN A C 1
ATOM 867 O O . GLN A 1 107 ? -13.103 -8.469 15.880 1.00 85.19 107 GLN A O 1
ATOM 872 N N . LEU A 1 108 ? -12.015 -8.144 13.936 1.00 86.06 108 LEU A N 1
ATOM 873 C CA . LEU A 1 108 ? -10.701 -8.557 14.425 1.00 86.06 108 LEU A CA 1
ATOM 874 C C . LEU A 1 108 ? -9.910 -7.421 15.086 1.00 86.06 108 LEU A C 1
ATOM 876 O O . LEU A 1 108 ? -8.863 -7.693 15.669 1.00 86.06 108 LEU A O 1
ATOM 880 N N . GLN A 1 109 ? -10.384 -6.172 14.988 1.00 88.12 109 GLN A N 1
ATOM 881 C CA . GLN A 1 109 ? -9.679 -4.961 15.428 1.00 88.12 109 GLN A CA 1
ATOM 882 C C . GLN A 1 109 ? -8.250 -4.883 14.853 1.00 88.12 109 GLN A C 1
ATOM 884 O O . GLN A 1 109 ? -7.278 -4.559 15.534 1.00 88.12 109 GLN A O 1
ATOM 889 N N . GLN A 1 110 ? -8.109 -5.249 13.576 1.00 93.25 110 GLN A N 1
ATOM 890 C CA . GLN A 1 110 ? -6.828 -5.350 12.878 1.00 93.25 110 GLN A CA 1
ATOM 891 C C . GLN A 1 110 ? -6.944 -4.859 11.441 1.00 93.25 110 GLN A C 1
ATOM 893 O O . GLN A 1 110 ? -8.028 -4.743 10.880 1.00 93.25 110 GLN A O 1
ATOM 898 N N . ILE A 1 111 ? -5.803 -4.602 10.818 1.00 95.31 111 ILE A N 1
ATOM 899 C CA . ILE A 1 111 ? -5.706 -4.357 9.386 1.00 95.31 111 ILE A CA 1
ATOM 900 C C . ILE A 1 111 ? -5.324 -5.672 8.725 1.00 95.31 111 ILE A C 1
ATOM 902 O O . ILE A 1 111 ? -4.388 -6.352 9.156 1.00 95.31 111 ILE A O 1
ATOM 906 N N . VAL A 1 112 ? -6.042 -6.024 7.667 1.00 96.44 112 VAL A N 1
ATOM 907 C CA . VAL A 1 112 ? -5.905 -7.306 6.981 1.00 96.44 112 VAL A CA 1
ATOM 908 C C . VAL A 1 112 ? -5.446 -7.065 5.551 1.00 96.44 112 VAL A C 1
ATOM 910 O O . VAL A 1 112 ? -5.959 -6.186 4.852 1.00 96.44 112 VAL A O 1
ATOM 913 N N . ILE A 1 113 ? -4.464 -7.856 5.129 1.00 97.50 113 ILE A N 1
ATOM 914 C CA . ILE A 1 113 ? -3.965 -7.932 3.761 1.00 97.50 113 ILE A CA 1
ATOM 915 C C . ILE A 1 113 ? -4.441 -9.250 3.163 1.00 97.50 113 ILE A C 1
ATOM 917 O O . ILE A 1 113 ? -4.082 -10.328 3.636 1.00 97.50 113 ILE A O 1
ATOM 921 N N . GLU A 1 114 ? -5.218 -9.163 2.095 1.00 96.81 114 GLU A N 1
ATOM 922 C CA . GLU A 1 114 ? -5.857 -10.300 1.444 1.00 96.81 114 GLU A CA 1
ATOM 923 C C . GLU A 1 114 ? -5.451 -10.361 -0.025 1.00 96.81 114 GLU A C 1
ATOM 925 O O . GLU A 1 114 ? -5.321 -9.334 -0.697 1.00 96.81 114 GLU A O 1
ATOM 930 N N . ARG A 1 115 ? -5.285 -11.570 -0.552 1.00 94.94 115 ARG A N 1
ATOM 931 C CA . ARG A 1 115 ? -5.242 -11.808 -1.989 1.00 94.94 115 ARG A CA 1
ATOM 932 C C . ARG A 1 115 ? -6.657 -12.064 -2.483 1.00 94.94 115 ARG A C 1
ATOM 934 O O . ARG A 1 115 ? -7.371 -12.895 -1.931 1.00 94.94 115 ARG A O 1
ATOM 941 N N . MET A 1 116 ? -7.030 -11.362 -3.546 1.00 93.75 116 MET A N 1
ATOM 942 C CA . MET A 1 116 ? -8.281 -11.563 -4.266 1.00 93.75 116 MET A CA 1
ATOM 943 C C . MET A 1 116 ? -7.943 -11.995 -5.693 1.00 93.75 116 MET A C 1
ATOM 945 O O . MET A 1 116 ? -7.158 -11.320 -6.367 1.00 93.75 116 MET A O 1
ATOM 949 N N . HIS A 1 117 ? -8.522 -13.103 -6.153 1.00 90.81 117 HIS A N 1
ATOM 950 C CA . HIS A 1 117 ? -8.308 -13.607 -7.507 1.00 90.81 117 HIS A CA 1
ATOM 951 C C . HIS A 1 117 ? -9.584 -14.211 -8.101 1.00 90.81 117 HIS A C 1
ATOM 953 O O . HIS A 1 117 ? -10.253 -15.000 -7.435 1.00 90.81 117 HIS A O 1
ATOM 959 N N . GLY A 1 118 ? -9.890 -13.833 -9.339 1.00 84.25 118 GLY A N 1
ATOM 960 C CA . GLY A 1 118 ? -11.012 -14.349 -10.120 1.00 84.25 118 GLY A CA 1
ATOM 961 C C . GLY A 1 118 ? -12.375 -13.707 -9.865 1.00 84.25 118 GLY A C 1
ATOM 962 O O . GLY A 1 118 ? -12.490 -12.734 -9.113 1.00 84.25 118 GLY A O 1
ATOM 963 N N . TYR A 1 119 ? -13.413 -14.247 -10.512 1.00 74.56 119 TYR A N 1
ATOM 964 C CA . TYR A 1 119 ? -14.796 -13.801 -10.381 1.00 74.56 119 TYR A CA 1
ATOM 965 C C . TYR A 1 119 ? -15.369 -14.307 -9.057 1.00 74.56 119 TYR A C 1
ATOM 967 O O . TYR A 1 119 ? -15.275 -15.487 -8.727 1.00 74.56 119 TYR A O 1
ATOM 975 N N . ARG A 1 120 ? -15.967 -13.402 -8.273 1.00 80.31 120 ARG A N 1
ATOM 976 C CA . ARG A 1 120 ? -16.359 -13.653 -6.867 1.00 80.31 120 ARG A CA 1
ATOM 977 C C . ARG A 1 120 ? -15.194 -14.212 -6.033 1.00 80.31 120 ARG A C 1
ATOM 979 O O . ARG A 1 120 ? -15.292 -15.302 -5.464 1.00 80.31 120 ARG A O 1
ATOM 986 N N . PRO A 1 121 ? -14.096 -13.450 -5.940 1.00 82.44 121 PRO A N 1
ATOM 987 C CA . PRO A 1 121 ? -12.870 -13.928 -5.331 1.00 82.44 121 PRO A CA 1
ATOM 988 C C . PRO A 1 121 ? -13.090 -14.223 -3.844 1.00 82.44 121 PRO A C 1
ATOM 990 O O . PRO A 1 121 ? -13.605 -13.378 -3.105 1.00 82.44 121 PRO A O 1
ATOM 993 N N . GLN A 1 122 ? -12.670 -15.407 -3.401 1.00 86.88 122 GLN A N 1
ATOM 994 C CA . GLN A 1 122 ? -12.585 -15.715 -1.976 1.00 86.88 122 GLN A CA 1
ATOM 995 C C . GLN A 1 122 ? -11.334 -15.040 -1.401 1.00 86.88 122 GLN A C 1
ATOM 997 O O . GLN A 1 122 ? -10.256 -15.184 -1.981 1.00 86.88 122 GLN A O 1
ATOM 1002 N N . PRO A 1 123 ? -11.455 -14.276 -0.302 1.00 91.94 123 PRO A N 1
ATOM 1003 C CA . PRO A 1 123 ? -10.308 -13.617 0.300 1.00 91.94 123 PRO A CA 1
ATOM 1004 C C . PRO A 1 123 ? -9.355 -14.644 0.917 1.00 91.94 123 PRO A C 1
ATOM 1006 O O . PRO A 1 123 ? -9.718 -15.372 1.836 1.00 91.94 123 PRO A O 1
ATOM 1009 N N . GLU A 1 124 ? -8.113 -14.666 0.440 1.00 94.38 124 GLU A N 1
ATOM 1010 C CA . GLU A 1 124 ? -7.013 -15.393 1.077 1.00 94.38 124 GLU A CA 1
ATOM 1011 C C . GLU A 1 124 ? -6.230 -14.407 1.952 1.00 94.38 124 GLU A C 1
ATOM 1013 O O . GLU A 1 124 ? -5.552 -13.517 1.432 1.00 94.38 124 GLU A O 1
ATOM 1018 N N . VAL A 1 125 ? -6.318 -14.534 3.278 1.00 95.75 125 VAL A N 1
ATOM 1019 C CA . VAL A 1 125 ? -5.555 -13.679 4.201 1.00 95.75 125 VAL A CA 1
ATOM 1020 C C . VAL A 1 125 ? -4.068 -14.008 4.085 1.00 95.75 125 VAL A C 1
ATOM 1022 O O . VAL A 1 125 ? -3.637 -15.116 4.393 1.00 95.75 125 VAL A O 1
ATOM 1025 N N . LEU A 1 126 ? -3.273 -13.030 3.657 1.00 96.75 126 LEU A N 1
ATOM 1026 C CA . LEU A 1 126 ? -1.821 -13.164 3.540 1.00 96.75 126 LEU A CA 1
ATOM 1027 C C . LEU A 1 126 ? -1.091 -12.671 4.790 1.00 96.75 126 LEU A C 1
ATOM 1029 O O . LEU A 1 126 ? -0.019 -13.177 5.125 1.00 96.75 126 LEU A O 1
ATOM 1033 N N . TYR A 1 127 ? -1.621 -11.628 5.430 1.00 97.56 127 TYR A N 1
ATOM 1034 C CA . TYR 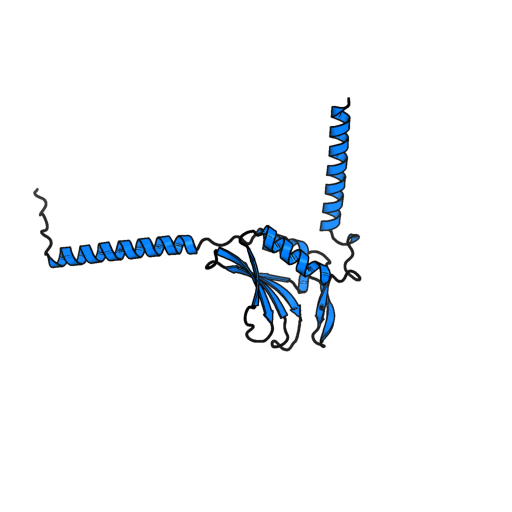A 1 127 ? -1.024 -10.998 6.602 1.00 97.56 127 TYR A CA 1
ATOM 1035 C C . TYR A 1 127 ? -2.059 -10.160 7.351 1.00 97.56 127 TYR A C 1
ATOM 1037 O O . TYR A 1 127 ? -2.977 -9.616 6.739 1.00 97.56 127 TYR A O 1
ATOM 1045 N N . GLN A 1 128 ? -1.883 -10.009 8.660 1.00 96.44 128 GLN A N 1
ATOM 1046 C CA . GLN A 1 128 ? -2.718 -9.147 9.491 1.00 96.44 128 GLN A CA 1
ATOM 1047 C C . GLN A 1 128 ? -1.900 -8.536 10.627 1.00 96.44 128 GLN A C 1
ATOM 1049 O O . GLN A 1 128 ? -0.973 -9.161 11.149 1.00 96.44 128 GLN A O 1
ATOM 1054 N N . SER A 1 129 ? -2.224 -7.303 11.001 1.00 95.56 129 SER A N 1
ATOM 1055 C CA . SER A 1 129 ? -1.619 -6.625 12.146 1.00 95.56 129 SER A CA 1
ATOM 1056 C C . SER A 1 129 ? -2.487 -5.458 12.602 1.00 95.56 129 SER A C 1
ATOM 1058 O O . SER A 1 129 ? -3.124 -4.808 11.779 1.00 95.56 129 SER A O 1
ATOM 1060 N N . ALA A 1 130 ? -2.476 -5.162 13.901 1.00 92.56 130 ALA A N 1
ATOM 1061 C CA . ALA A 1 130 ? -3.018 -3.907 14.420 1.00 92.56 130 ALA A CA 1
ATOM 1062 C C . ALA A 1 130 ? -2.074 -2.714 14.152 1.00 92.56 130 ALA A C 1
ATOM 1064 O O . ALA A 1 130 ? -2.521 -1.574 14.109 1.00 92.56 130 ALA A O 1
ATOM 1065 N N . ASP A 1 131 ? -0.773 -2.963 13.943 1.00 93.44 131 ASP A N 1
ATOM 1066 C CA . ASP A 1 131 ? 0.215 -1.911 13.691 1.00 93.44 131 ASP A CA 1
ATOM 1067 C C . ASP A 1 131 ? 0.281 -1.556 12.195 1.00 93.44 131 ASP A C 1
ATOM 1069 O O . ASP A 1 131 ? 0.754 -2.337 11.359 1.00 93.44 131 ASP A O 1
ATOM 1073 N N . GLN A 1 132 ? -0.123 -0.328 11.863 1.00 94.50 132 GLN A N 1
ATOM 1074 C CA . GLN A 1 132 ? -0.038 0.233 10.513 1.00 94.50 132 GLN A CA 1
ATOM 1075 C C . GLN A 1 132 ? 1.391 0.185 9.937 1.00 94.50 132 GLN A C 1
ATOM 1077 O O . GLN A 1 132 ? 1.572 -0.052 8.740 1.00 94.50 132 GLN A O 1
ATOM 1082 N N . CYS A 1 133 ? 2.430 0.336 10.765 1.00 94.56 133 CYS A N 1
ATOM 1083 C CA . CYS A 1 133 ? 3.824 0.265 10.324 1.00 94.56 133 CYS A CA 1
ATOM 1084 C C . CYS A 1 133 ? 4.219 -1.149 9.883 1.00 94.56 133 CYS A C 1
ATOM 1086 O O . CYS A 1 133 ? 5.034 -1.309 8.969 1.00 94.56 133 CYS A O 1
ATOM 1088 N N . HIS A 1 134 ? 3.662 -2.186 10.513 1.00 96.50 134 HIS A N 1
ATOM 1089 C CA . HIS A 1 134 ? 3.868 -3.575 10.098 1.00 96.50 134 HIS A CA 1
ATOM 1090 C C . HIS A 1 134 ? 3.184 -3.858 8.760 1.00 96.50 134 HIS A C 1
ATOM 1092 O O . HIS A 1 134 ? 3.790 -4.484 7.888 1.00 96.50 134 HIS A O 1
ATOM 1098 N N . ILE A 1 135 ? 1.980 -3.319 8.553 1.00 96.75 135 ILE A N 1
ATOM 1099 C CA . ILE A 1 135 ? 1.271 -3.388 7.268 1.00 96.75 135 ILE A CA 1
ATOM 1100 C C . ILE A 1 135 ? 2.089 -2.725 6.158 1.00 96.75 135 ILE A C 1
ATOM 1102 O O . ILE A 1 135 ? 2.331 -3.345 5.122 1.00 96.75 135 ILE A O 1
ATOM 1106 N N . VAL A 1 136 ? 2.588 -1.503 6.380 1.00 95.75 136 VAL A N 1
ATOM 1107 C CA . VAL A 1 136 ? 3.430 -0.803 5.396 1.00 95.75 136 VAL A CA 1
ATOM 1108 C C . VAL A 1 136 ? 4.712 -1.580 5.103 1.00 95.75 136 VAL A C 1
ATOM 1110 O O . VAL A 1 136 ? 5.050 -1.774 3.936 1.00 95.75 136 VAL A O 1
ATOM 1113 N N . ARG A 1 137 ? 5.407 -2.096 6.126 1.00 96.31 137 ARG A N 1
ATOM 1114 C CA . ARG A 1 137 ? 6.613 -2.923 5.936 1.00 96.31 137 ARG A CA 1
ATOM 1115 C C . ARG A 1 137 ? 6.331 -4.169 5.101 1.00 96.31 137 ARG A C 1
ATOM 1117 O O . ARG A 1 137 ? 7.111 -4.492 4.201 1.00 96.31 137 ARG A O 1
ATOM 1124 N N . TRP A 1 138 ? 5.215 -4.846 5.362 1.00 97.31 138 TRP A N 1
ATOM 1125 C CA . TRP A 1 138 ? 4.800 -5.995 4.567 1.00 97.31 138 TRP A CA 1
ATOM 1126 C C . TRP A 1 138 ? 4.526 -5.592 3.113 1.00 97.31 138 TRP A C 1
ATOM 1128 O O . TRP A 1 138 ? 5.051 -6.222 2.193 1.00 97.31 138 TRP A O 1
ATOM 1138 N N . MET A 1 139 ? 3.789 -4.498 2.891 1.00 96.38 139 MET A N 1
ATOM 1139 C CA . MET A 1 139 ? 3.487 -4.000 1.544 1.00 96.38 139 MET A CA 1
ATOM 1140 C C . MET A 1 139 ? 4.747 -3.593 0.776 1.00 96.38 139 MET A C 1
ATOM 1142 O O . MET A 1 139 ? 4.857 -3.912 -0.406 1.00 96.38 139 MET A O 1
ATOM 1146 N N . ILE A 1 140 ? 5.731 -2.969 1.431 1.00 95.56 140 ILE A N 1
ATOM 1147 C CA . ILE A 1 140 ? 7.040 -2.670 0.830 1.00 95.56 140 ILE A CA 1
ATOM 1148 C C . ILE A 1 140 ? 7.734 -3.966 0.404 1.00 95.56 140 ILE A C 1
ATOM 1150 O O . ILE A 1 140 ? 8.172 -4.071 -0.741 1.00 95.56 140 ILE A O 1
ATOM 1154 N N . LYS A 1 141 ? 7.798 -4.971 1.288 1.00 96.56 141 LYS A N 1
ATOM 1155 C CA . LYS A 1 141 ? 8.408 -6.275 0.981 1.00 96.56 141 LYS A CA 1
ATOM 1156 C C . LYS A 1 141 ? 7.722 -6.960 -0.202 1.00 96.56 141 LYS A C 1
ATOM 1158 O O . LYS A 1 141 ? 8.395 -7.583 -1.019 1.00 96.56 141 LYS A O 1
ATOM 1163 N N . TRP A 1 142 ? 6.402 -6.835 -0.311 1.00 95.38 142 TRP A N 1
ATOM 1164 C CA . TRP A 1 142 ? 5.632 -7.389 -1.423 1.00 95.38 142 TRP A CA 1
ATOM 1165 C C . TRP A 1 142 ? 5.829 -6.614 -2.738 1.00 95.38 142 TRP A C 1
ATOM 1167 O O . TRP A 1 142 ? 5.946 -7.235 -3.800 1.00 95.38 142 TRP A O 1
ATOM 1177 N N . LEU A 1 143 ? 5.901 -5.280 -2.681 1.00 94.50 143 LEU A N 1
ATOM 1178 C CA . LEU A 1 143 ? 6.105 -4.405 -3.842 1.00 94.50 143 LEU A CA 1
ATOM 1179 C C . LEU A 1 143 ? 7.521 -4.510 -4.413 1.00 94.50 143 LEU A C 1
ATOM 1181 O O . LEU A 1 143 ? 7.681 -4.554 -5.628 1.00 94.50 143 LEU A O 1
ATOM 1185 N N . MET A 1 144 ? 8.542 -4.574 -3.558 1.00 93.38 144 MET A N 1
ATOM 1186 C CA . MET A 1 144 ? 9.955 -4.507 -3.947 1.00 93.38 144 MET A CA 1
ATOM 1187 C C . MET A 1 144 ? 10.364 -5.459 -5.090 1.00 93.38 144 MET A C 1
ATOM 1189 O O . MET A 1 144 ? 10.930 -4.980 -6.074 1.00 93.38 144 MET A O 1
ATOM 1193 N N . PRO A 1 145 ? 10.058 -6.775 -5.045 1.00 93.94 145 PRO A N 1
ATOM 1194 C CA . PRO A 1 145 ? 10.410 -7.694 -6.132 1.00 93.94 145 PRO A CA 1
ATOM 1195 C C . PRO A 1 145 ? 9.603 -7.467 -7.419 1.00 93.94 145 PRO A C 1
ATOM 1197 O O . PRO A 1 145 ? 9.933 -8.043 -8.451 1.00 93.94 145 PRO A O 1
ATOM 1200 N N . ARG A 1 146 ? 8.533 -6.665 -7.371 1.00 94.00 146 ARG A N 1
ATOM 1201 C CA . ARG A 1 146 ? 7.658 -6.376 -8.515 1.00 94.00 146 ARG A CA 1
ATOM 1202 C C . ARG A 1 146 ? 8.017 -5.078 -9.215 1.00 94.00 146 ARG A C 1
ATOM 1204 O O . ARG A 1 146 ? 7.509 -4.852 -10.305 1.00 94.00 146 ARG A O 1
ATOM 1211 N N . ILE A 1 147 ? 8.862 -4.232 -8.628 1.00 94.12 147 ILE A N 1
ATOM 1212 C CA . ILE A 1 147 ? 9.269 -2.980 -9.265 1.00 94.12 147 ILE A CA 1
ATOM 1213 C C . ILE A 1 147 ? 10.028 -3.290 -10.558 1.00 94.12 147 ILE A C 1
ATOM 1215 O O . ILE A 1 147 ? 11.014 -4.026 -10.577 1.00 94.12 147 ILE A O 1
ATOM 1219 N N . ASP A 1 148 ? 9.576 -2.689 -11.654 1.00 95.12 148 ASP A N 1
ATOM 1220 C CA . ASP A 1 148 ? 10.314 -2.674 -12.905 1.00 95.12 148 ASP A CA 1
ATOM 1221 C C . ASP A 1 148 ? 11.435 -1.635 -12.812 1.00 95.12 148 ASP A C 1
ATOM 1223 O O . ASP A 1 148 ? 11.253 -0.455 -13.123 1.00 95.12 148 ASP A O 1
ATOM 1227 N N . TRP 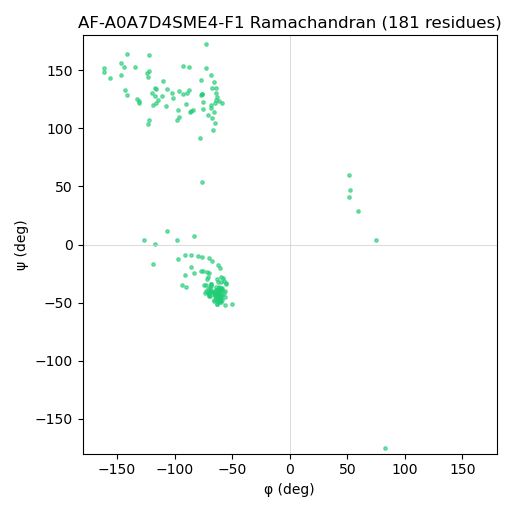A 1 149 ? 12.615 -2.086 -12.390 1.00 93.69 149 TRP A N 1
ATOM 1228 C CA . TRP A 1 149 ? 13.822 -1.262 -12.277 1.00 93.69 149 TRP A CA 1
ATOM 1229 C C . TRP A 1 149 ? 14.379 -0.784 -13.622 1.00 93.69 149 TRP A C 1
ATOM 1231 O O . TRP A 1 149 ? 15.210 0.128 -13.667 1.00 93.69 149 TRP A O 1
ATOM 1241 N N . ARG A 1 150 ? 13.931 -1.360 -14.748 1.00 94.12 150 ARG A N 1
ATOM 1242 C CA . ARG A 1 150 ? 14.331 -0.859 -16.068 1.00 94.12 150 ARG A CA 1
ATOM 1243 C C . ARG A 1 150 ? 13.677 0.494 -16.323 1.00 94.12 150 ARG A C 1
ATOM 1245 O O . ARG A 1 150 ? 14.380 1.414 -16.750 1.00 94.12 150 ARG A O 1
ATOM 1252 N N . LYS A 1 151 ? 12.384 0.630 -15.997 1.00 93.62 151 LYS A N 1
ATOM 1253 C CA . LYS A 1 151 ? 11.608 1.874 -16.160 1.00 93.62 151 LYS A CA 1
ATOM 1254 C C . LYS A 1 151 ? 11.649 2.804 -14.947 1.00 93.62 151 LYS A C 1
ATOM 1256 O O . LYS A 1 151 ? 11.701 4.017 -15.122 1.00 93.62 151 LYS A O 1
ATOM 1261 N N . THR A 1 152 ? 11.655 2.262 -13.732 1.00 92.88 152 THR A N 1
ATOM 1262 C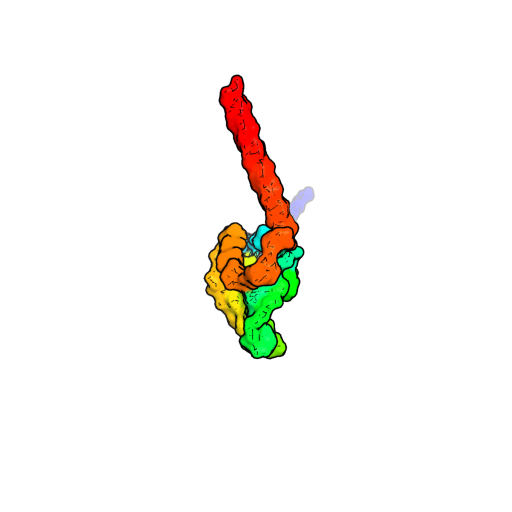 CA . THR A 1 152 ? 11.704 3.056 -12.497 1.00 92.88 152 THR A CA 1
ATOM 1263 C C . THR A 1 152 ? 13.113 3.599 -12.289 1.00 92.88 152 THR A C 1
ATOM 1265 O O . THR A 1 152 ? 14.057 2.833 -12.104 1.00 92.88 152 THR A O 1
ATOM 1268 N N . LYS A 1 153 ? 13.271 4.926 -12.311 1.00 89.75 153 LYS A N 1
ATOM 1269 C CA . LYS A 1 153 ? 14.552 5.602 -12.057 1.00 89.75 153 LYS A CA 1
ATOM 1270 C C . LYS A 1 153 ? 14.445 6.449 -10.798 1.00 89.75 153 LYS A C 1
ATOM 1272 O O . LYS A 1 153 ? 13.632 7.365 -10.765 1.00 89.75 153 LYS A O 1
ATOM 1277 N N . LEU A 1 154 ? 15.299 6.186 -9.805 1.00 86.75 154 LEU A N 1
ATOM 1278 C CA . LEU A 1 154 ? 15.300 6.914 -8.526 1.00 86.75 154 LEU A CA 1
ATOM 1279 C C . LEU A 1 154 ? 15.456 8.430 -8.711 1.00 86.75 154 LEU A C 1
ATOM 1281 O O . LEU A 1 154 ? 14.743 9.197 -8.077 1.00 86.75 154 LEU A O 1
ATOM 1285 N N . ALA A 1 155 ? 16.309 8.861 -9.645 1.00 82.69 155 ALA A N 1
ATOM 1286 C CA . ALA A 1 155 ? 16.520 10.278 -9.962 1.00 82.69 155 ALA A CA 1
ATOM 1287 C C . ALA A 1 155 ? 15.251 11.008 -10.453 1.00 82.69 155 ALA A C 1
ATOM 1289 O O . ALA A 1 155 ? 15.182 12.238 -10.391 1.00 82.69 155 ALA A O 1
ATOM 1290 N N . ASN A 1 156 ? 14.250 10.259 -10.926 1.00 85.19 156 ASN A N 1
ATOM 1291 C CA . ASN A 1 156 ? 12.976 10.780 -11.422 1.00 85.19 156 ASN A CA 1
ATOM 1292 C C . ASN A 1 156 ? 11.859 10.704 -10.368 1.00 85.19 156 ASN A C 1
ATOM 1294 O O . ASN A 1 156 ? 10.708 10.987 -10.694 1.00 85.19 156 ASN A O 1
ATOM 1298 N N . LEU A 1 157 ? 12.171 10.271 -9.143 1.00 89.38 157 LEU A N 1
ATOM 1299 C CA . LEU A 1 157 ? 11.219 10.227 -8.038 1.00 89.38 157 LEU A CA 1
ATOM 1300 C C . LEU A 1 157 ? 11.401 11.483 -7.186 1.00 89.38 157 LEU A C 1
ATOM 1302 O O . LEU A 1 157 ? 12.446 11.670 -6.559 1.00 89.38 157 LEU A O 1
ATOM 1306 N N . ASP A 1 158 ? 10.377 12.325 -7.130 1.00 89.12 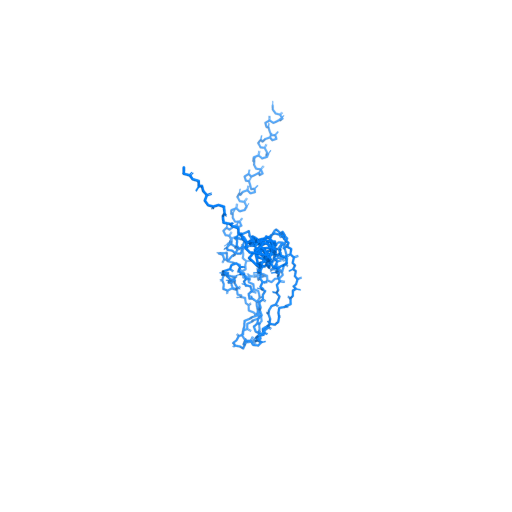158 ASP A N 1
ATOM 1307 C CA . ASP A 1 158 ? 10.406 13.560 -6.342 1.00 89.12 158 ASP A CA 1
ATOM 1308 C C . ASP A 1 158 ? 10.611 13.264 -4.853 1.00 89.12 158 ASP A C 1
ATOM 1310 O O . ASP A 1 158 ? 11.417 13.914 -4.189 1.00 89.12 158 ASP A O 1
ATOM 1314 N N . LEU A 1 159 ? 9.973 12.204 -4.339 1.00 85.88 159 LEU A N 1
ATOM 1315 C CA . LEU A 1 159 ? 10.167 11.768 -2.954 1.00 85.88 159 LEU A CA 1
ATOM 1316 C C . LEU A 1 159 ? 11.613 11.347 -2.668 1.00 85.88 159 LEU A C 1
ATOM 1318 O O . LEU A 1 159 ? 12.093 11.541 -1.554 1.00 85.88 159 LEU A O 1
ATOM 1322 N N . TYR A 1 160 ? 12.324 10.791 -3.654 1.00 88.19 160 TYR A N 1
ATOM 1323 C CA . TYR A 1 160 ? 13.725 10.409 -3.474 1.00 88.19 160 TYR A CA 1
ATOM 1324 C C . TYR A 1 160 ? 14.655 11.624 -3.425 1.00 88.19 160 TYR A C 1
ATOM 1326 O O . TYR A 1 160 ? 15.625 11.616 -2.664 1.00 88.19 160 TYR A O 1
ATOM 1334 N N . ARG A 1 161 ? 14.353 12.677 -4.194 1.00 86.19 161 ARG A N 1
ATOM 1335 C CA . ARG A 1 161 ? 15.088 13.948 -4.119 1.00 86.19 161 ARG A CA 1
ATOM 1336 C C . ARG A 1 161 ? 14.927 14.574 -2.738 1.00 86.19 161 ARG A C 1
ATOM 1338 O O . ARG A 1 161 ? 15.926 14.800 -2.065 1.00 86.19 161 ARG A O 1
ATOM 1345 N N . LEU A 1 162 ? 13.684 14.702 -2.266 1.00 87.38 162 LEU A N 1
ATOM 1346 C CA . LEU A 1 162 ? 13.377 15.206 -0.921 1.00 87.38 162 LEU A CA 1
ATOM 1347 C C . LEU A 1 162 ? 14.058 14.378 0.179 1.00 87.38 162 LEU A C 1
ATOM 1349 O O . LEU A 1 162 ? 14.594 14.925 1.141 1.00 87.38 162 LEU A O 1
ATOM 1353 N N . PHE A 1 163 ? 14.059 13.051 0.034 1.00 88.56 163 PHE A N 1
ATOM 1354 C CA . PHE A 1 163 ? 14.745 12.156 0.961 1.00 88.56 163 PHE A CA 1
ATOM 1355 C C . PHE A 1 163 ? 16.264 12.377 0.972 1.00 88.56 163 PHE A C 1
ATOM 1357 O O . PHE A 1 163 ? 16.862 12.443 2.046 1.00 88.56 163 PHE A O 1
ATOM 1364 N N . SER A 1 164 ? 16.886 12.500 -0.203 1.00 86.69 164 SER A N 1
ATOM 1365 C CA . SER A 1 164 ? 18.331 12.723 -0.332 1.00 86.69 164 SER A CA 1
ATOM 1366 C C . SER A 1 164 ? 18.748 14.067 0.265 1.00 86.69 164 SER A C 1
ATOM 1368 O O . SER A 1 164 ? 19.659 14.104 1.085 1.00 86.69 164 SER A O 1
ATOM 1370 N N . GLU A 1 165 ? 18.019 15.142 -0.046 1.00 90.44 165 GLU A N 1
ATOM 1371 C CA . GLU A 1 165 ? 18.263 16.479 0.511 1.00 90.44 165 GLU A CA 1
ATOM 1372 C C . GLU A 1 165 ? 18.140 16.501 2.036 1.00 90.44 165 GLU A C 1
ATOM 1374 O O . GLU A 1 165 ? 18.969 17.092 2.728 1.00 90.44 165 GLU A O 1
ATOM 1379 N N . LYS A 1 166 ? 17.109 15.842 2.581 1.00 90.56 166 LYS A N 1
ATOM 1380 C CA . LYS A 1 166 ? 16.940 15.726 4.032 1.00 90.56 166 LYS A CA 1
ATOM 1381 C C . LYS A 1 166 ? 18.130 15.006 4.663 1.00 90.56 166 LYS A C 1
ATOM 1383 O O . LYS A 1 166 ? 18.700 15.494 5.630 1.00 90.56 166 LYS A O 1
ATOM 1388 N N . ARG A 1 167 ? 18.537 13.877 4.083 1.00 89.00 167 ARG A N 1
ATOM 1389 C CA . ARG A 1 167 ? 19.668 13.089 4.578 1.00 89.00 167 ARG A CA 1
ATOM 1390 C C . ARG A 1 167 ? 20.982 13.875 4.549 1.00 89.00 167 ARG A C 1
ATOM 1392 O O . ARG A 1 167 ? 21.790 13.732 5.461 1.00 89.00 167 ARG A O 1
ATOM 1399 N N . GLU A 1 168 ? 21.208 14.680 3.515 1.00 89.50 168 GLU A N 1
ATOM 1400 C CA . GLU A 1 168 ? 22.385 15.550 3.418 1.00 89.50 168 GLU A CA 1
ATOM 1401 C C . GLU A 1 168 ? 22.381 16.640 4.495 1.00 89.50 168 GLU A C 1
ATOM 1403 O O . GLU A 1 168 ? 23.406 16.859 5.140 1.00 89.50 168 GLU A O 1
ATOM 1408 N N . LYS A 1 169 ? 21.226 17.270 4.746 1.00 90.56 169 LYS A N 1
ATOM 1409 C CA . LYS A 1 169 ? 21.062 18.259 5.823 1.00 90.56 169 LYS A CA 1
ATOM 1410 C C . LYS A 1 169 ? 21.310 17.654 7.201 1.00 90.56 169 LYS A C 1
ATOM 1412 O O . LYS A 1 169 ? 22.091 18.217 7.961 1.00 90.56 169 LYS A O 1
ATOM 1417 N N . ASP A 1 170 ? 20.717 16.496 7.485 1.00 89.19 170 ASP A N 1
ATOM 1418 C CA . ASP A 1 170 ? 20.893 15.796 8.763 1.00 89.19 170 ASP A CA 1
ATOM 1419 C C . ASP A 1 170 ? 22.379 15.447 8.994 1.00 89.19 170 ASP A C 1
ATOM 1421 O O . ASP A 1 170 ? 22.908 15.598 10.095 1.00 89.19 170 ASP A O 1
ATOM 1425 N N . ALA A 1 171 ? 23.090 15.033 7.938 1.00 89.69 171 ALA A N 1
ATOM 1426 C CA . ALA A 1 171 ? 24.520 14.744 8.009 1.00 89.69 171 ALA A CA 1
ATOM 1427 C C . ALA A 1 171 ? 25.381 16.000 8.222 1.00 89.69 171 ALA A C 1
ATOM 1429 O O . ALA A 1 171 ? 26.394 15.931 8.917 1.00 89.69 171 ALA A O 1
ATOM 1430 N N . LEU A 1 172 ? 25.009 17.135 7.622 1.00 90.44 172 LEU A N 1
ATOM 1431 C CA . LEU A 1 172 ? 25.711 18.405 7.813 1.00 90.44 172 LEU A CA 1
ATOM 1432 C C . LEU A 1 172 ? 25.502 18.948 9.228 1.00 90.44 172 LEU A C 1
ATOM 1434 O O . LEU A 1 172 ? 26.466 19.367 9.861 1.00 90.44 172 LEU A O 1
ATOM 1438 N N . GLN A 1 173 ? 24.268 18.899 9.730 1.00 90.19 173 GLN A N 1
ATOM 1439 C CA . GLN A 1 173 ? 23.937 19.346 11.078 1.00 90.19 173 GLN A CA 1
ATOM 1440 C C . GLN A 1 173 ? 24.706 18.544 12.129 1.00 90.19 173 GLN A C 1
ATOM 1442 O O . GLN A 1 173 ? 25.334 19.131 13.002 1.00 90.19 173 GLN A O 1
ATOM 1447 N N . LYS A 1 174 ? 24.766 17.217 11.974 1.00 90.06 174 LYS A N 1
ATOM 1448 C CA . LYS A 1 174 ? 25.546 16.367 12.875 1.00 90.06 174 LYS A CA 1
ATOM 1449 C C . LYS A 1 174 ? 27.035 16.746 12.911 1.00 90.06 174 LYS A C 1
ATOM 1451 O O . LYS A 1 174 ? 27.633 16.753 13.977 1.00 90.06 174 LYS A O 1
ATOM 1456 N N . LYS A 1 175 ? 27.628 17.106 11.766 1.00 89.88 175 LYS A N 1
ATOM 1457 C CA . LYS A 1 175 ? 29.029 17.565 11.702 1.00 89.88 175 LYS A CA 1
ATOM 1458 C C . LYS A 1 175 ? 29.249 18.918 12.379 1.00 89.88 175 LYS A C 1
ATOM 1460 O O . LYS A 1 175 ? 30.327 19.145 12.913 1.00 89.88 175 LYS A O 1
ATOM 1465 N N . LEU A 1 176 ? 28.268 19.819 12.316 1.00 88.69 176 LEU A N 1
ATOM 1466 C CA . LEU A 1 176 ? 28.331 21.114 13.000 1.00 88.69 176 LEU A CA 1
ATOM 1467 C C . LEU A 1 176 ? 28.231 20.929 14.518 1.00 88.69 176 LEU A C 1
ATOM 1469 O O . LEU A 1 176 ? 29.045 21.487 15.240 1.00 88.69 176 LEU A O 1
ATOM 1473 N N . GLU A 1 177 ? 27.309 20.082 14.981 1.00 87.81 177 GLU A N 1
ATOM 1474 C CA . GLU A 1 177 ? 27.168 19.735 16.402 1.00 87.81 177 GLU A CA 1
ATOM 1475 C C . GLU A 1 177 ? 28.437 19.056 16.951 1.00 87.81 177 GLU A C 1
ATOM 1477 O O . GLU A 1 177 ? 28.889 19.387 18.041 1.00 87.81 177 GLU A O 1
ATOM 1482 N N . GLU A 1 178 ? 29.061 18.151 16.188 1.00 84.06 178 GLU A N 1
ATOM 1483 C CA . GLU A 1 178 ? 30.342 17.532 16.565 1.00 84.06 178 GLU A CA 1
ATOM 1484 C C . GLU A 1 178 ? 31.488 18.566 16.632 1.00 84.06 178 GLU A C 1
ATOM 1486 O O . GLU A 1 178 ? 32.290 18.527 17.561 1.00 84.06 178 GLU A O 1
ATOM 1491 N N . ALA A 1 179 ? 31.534 19.534 15.709 1.00 81.56 179 ALA A N 1
ATOM 1492 C CA . ALA A 1 179 ? 32.550 20.591 15.702 1.00 81.56 179 ALA A CA 1
ATOM 1493 C C . ALA A 1 179 ? 32.368 21.640 16.819 1.00 81.56 179 ALA A C 1
ATOM 1495 O O . ALA A 1 179 ? 33.355 22.207 17.280 1.00 81.56 179 ALA A O 1
ATOM 1496 N N . GLU A 1 180 ? 31.133 21.900 17.263 1.00 74.19 180 GLU A N 1
ATOM 1497 C CA . GLU A 1 180 ? 30.832 22.795 18.394 1.00 74.19 180 GLU A CA 1
ATOM 1498 C C . GLU A 1 180 ? 31.096 22.148 19.762 1.00 74.19 180 GLU A C 1
ATOM 1500 O O . GLU A 1 180 ? 31.297 22.855 20.743 1.00 74.19 180 GLU A O 1
ATOM 1505 N N . VAL A 1 181 ? 31.102 20.815 19.848 1.00 71.56 181 VAL A N 1
ATOM 1506 C CA . VAL A 1 181 ? 31.424 20.079 21.084 1.00 71.56 181 VAL A CA 1
ATOM 1507 C C . VAL A 1 181 ? 32.939 19.914 21.276 1.00 71.56 181 VAL A C 1
ATOM 1509 O O . VAL A 1 181 ? 33.400 19.758 22.407 1.00 71.56 181 VAL A O 1
ATOM 1512 N N . GLU A 1 182 ? 33.720 19.954 20.193 1.00 56.59 182 GLU A N 1
ATOM 1513 C CA . GLU A 1 182 ? 35.188 19.852 20.223 1.00 56.59 182 GLU A CA 1
ATOM 1514 C C . GLU A 1 182 ? 35.921 21.208 20.336 1.00 56.59 182 GLU A C 1
ATOM 1516 O O . GLU A 1 182 ? 37.140 21.210 20.534 1.00 56.59 182 GLU A O 1
ATOM 1521 N N . GLY A 1 183 ? 35.215 22.341 20.218 1.00 50.62 183 GLY A N 1
ATOM 1522 C CA . GLY A 1 183 ? 35.762 23.707 20.320 1.00 50.62 183 GLY A CA 1
ATOM 1523 C C . GLY A 1 183 ? 35.473 24.387 21.653 1.00 50.62 183 GLY A C 1
ATOM 1524 O O . GLY A 1 183 ? 36.391 25.073 22.160 1.00 50.62 183 GLY A O 1
#

Organism: NCBI:txid2739063